Protein 3QDH (pdb70)

Radius of gyration: 23.5 Å; Cα contacts (8 Å, |Δi|>4): 725; chains: 1; bounding box: 57×36×69 Å

Solvent-accessible surface area: 13480 Å² total; per-residue (Å²): 111,61,8,77,10,38,6,53,44,2,104,112,38,24,14,0,2,24,15,61,0,40,0,47,0,21,1,56,2,32,114,34,104,90,76,17,28,9,55,26,1,8,0,31,2,83,2,31,103,17,2,55,86,9,46,8,49,118,18,46,2,89,81,54,125,27,45,116,86,0,50,149,54,67,54,154,68,50,36,0,24,0,33,5,36,58,94,0,10,152,80,0,51,83,13,61,48,93,104,0,29,1,15,0,15,0,86,0,55,46,3,148,104,0,21,0,48,5,121,1,49,0,5,36,55,51,55,147,20,112,145,84,54,115,39,102,154,15,52,80,138,38,170,140,19,54,60,2,76,88,1,17,0,71,0,3,89,2,82,0,92,1,53,58,38,115,20,0,52,2,31,1,29,20,1,142,83,9,43,21,80,116,22,58,94,79,95,83,56,123,39,13,42,15,92,62,114,58,55,16,70,2,72,65,128,0,25,12,91,0,107,0,0,3,0,0,2,28,33,109,47,102,148,35,35,35,96,85,131,12,90,25,2,2,0,0,1,22,10,59,90,15,5,98,46,43,56,78,48,95,61,107,52,12,23,34,41,3,114,2,98,68,138,25,79,28,151,28,90,138,163

InterPro domains:
  IPR013783 Immunoglobulin-like fold [G3DSA:2.60.40.10] (36-199)
  IPR013783 Immunoglobulin-like fold [G3DSA:2.60.40.10] (358-488)
  IPR026466 Fimbrial isopeptide formation D2 domain [TIGR04226] (202-324)
  IPR032364 Gram-positive pilin subunit D1, N-terminal [PF16555] (46-200)
  IPR041033 SpaA-like, prealbumin fold domain subgroup 1 [PF17802] (358-486)
  IPR046473 Sgo0707-like, N2 domain [PF20623] (240-328)
  IPR048052 Fimbrial subunit type 1-like [NF033902] (1-523)

Structure (mmCIF, N/CA/C/O backbone):
data_3QDH
#
_entry.id   3QDH
#
_cell.length_a   47.528
_cell.length_b   39.799
_cell.length_c   77.139
_cell.angle_alpha   90.00
_cell.angle_beta   98.34
_cell.angle_gamma   90.00
#
_symmetry.space_group_name_H-M   'P 1 21 1'
#
loop_
_entity.id
_entity.type
_entity.pdbx_description
1 polymer 'Fimbrial structural subunit'
2 non-polymer 'ZINC ION'
3 water water
#
loop_
_atom_site.group_PDB
_atom_site.id
_atom_site.type_symbol
_atom_site.label_atom_id
_atom_site.label_alt_id
_atom_site.label_comp_id
_atom_site.label_asym_id
_atom_site.label_entity_id
_atom_site.label_seq_id
_atom_site.pdbx_PDB_ins_code
_atom_site.Cartn_x
_atom_site.Cartn_y
_atom_site.Cartn_z
_atom_site.occupancy
_atom_site.B_iso_or_equiv
_atom_site.auth_seq_id
_atom_site.auth_comp_id
_atom_site.auth_asym_id
_atom_site.auth_atom_id
_atom_site.pdbx_PDB_model_num
ATOM 1 N N . ILE A 1 4 ? 29.401 23.049 -7.364 1.00 29.98 202 ILE A N 1
ATOM 2 C CA . ILE A 1 4 ? 29.716 22.682 -5.954 1.00 29.70 202 ILE A CA 1
ATOM 3 C C . ILE A 1 4 ? 28.512 22.928 -5.048 1.00 29.17 202 ILE A C 1
ATOM 4 O O . ILE A 1 4 ? 27.931 24.021 -5.049 1.00 29.65 202 ILE A O 1
ATOM 9 N N . SER A 1 5 ? 28.147 21.908 -4.275 1.00 27.97 203 SER A N 1
ATOM 10 C CA . SER A 1 5 ? 27.007 21.996 -3.373 1.00 27.01 203 SER A CA 1
ATOM 11 C C . SER A 1 5 ? 27.284 21.266 -2.049 1.00 25.93 203 SER A C 1
ATOM 12 O O . SER A 1 5 ? 28.176 20.416 -1.968 1.00 25.64 203 SER A O 1
ATOM 15 N N . VAL A 1 6 ? 26.537 21.640 -1.014 1.00 24.61 204 VAL A N 1
ATOM 16 C CA . VAL A 1 6 ? 26.670 21.042 0.317 1.00 23.44 204 VAL A CA 1
ATOM 17 C C . VAL A 1 6 ? 25.315 20.568 0.778 1.00 22.34 204 VAL A C 1
ATOM 18 O O . VAL A 1 6 ? 24.321 21.285 0.635 1.00 22.14 204 VAL A O 1
ATOM 22 N N . GLU A 1 7 ? 25.274 19.369 1.343 1.00 20.97 205 GLU A N 1
ATOM 23 C CA . GLU A 1 7 ? 24.026 18.815 1.839 1.00 20.23 205 GLU A CA 1
ATOM 24 C C . GLU A 1 7 ? 24.140 18.593 3.338 1.00 19.18 205 GLU A C 1
ATOM 25 O O . GLU A 1 7 ? 25.180 18.139 3.828 1.00 18.57 205 GLU A O 1
ATOM 31 N N . LYS A 1 8 ? 23.070 18.896 4.065 1.00 17.52 206 LYS A N 1
ATOM 32 C CA . LYS A 1 8 ? 23.071 18.696 5.507 1.00 16.80 206 LYS A CA 1
ATOM 33 C C . LYS A 1 8 ? 21.857 17.881 5.939 1.00 16.95 206 LYS A C 1
ATOM 34 O O . LYS A 1 8 ? 20.753 18.042 5.387 1.00 16.67 206 LYS A O 1
ATOM 40 N N . SER A 1 9 ? 22.077 16.993 6.907 1.00 16.47 207 SER A N 1
ATOM 41 C CA . SER A 1 9 ? 21.009 16.199 7.504 1.00 17.27 207 SER A CA 1
ATOM 42 C C . SER A 1 9 ? 21.115 16.234 9.026 1.00 17.14 207 SER A C 1
ATOM 43 O O . SER A 1 9 ? 21.870 17.042 9.593 1.00 16.48 207 SER A O 1
ATOM 46 N N . ILE A 1 10 ? 20.336 15.376 9.684 1.00 17.96 208 ILE A N 1
ATOM 47 C CA . ILE A 1 10 ? 20.397 15.190 11.141 1.00 18.94 208 ILE A CA 1
ATOM 48 C C . ILE A 1 10 ? 20.266 13.701 11.471 1.00 19.96 208 ILE A C 1
ATOM 49 O O . ILE A 1 10 ? 19.406 13.014 10.927 1.00 19.14 208 ILE A O 1
ATOM 54 N N . GLN A 1 11 ? 21.128 13.211 12.355 1.00 21.41 209 GLN A N 1
ATOM 55 C CA . GLN A 1 11 ? 21.006 11.860 12.882 1.00 23.64 209 GLN A CA 1
ATOM 56 C C . GLN A 1 11 ? 19.709 11.703 13.680 1.00 24.26 209 GLN A C 1
ATOM 57 O O . GLN A 1 11 ? 19.358 12.585 14.463 1.00 24.16 209 GLN A O 1
ATOM 63 N N . GLU A 1 12 ? 19.009 10.587 13.470 1.00 25.90 210 GLU A N 1
ATOM 64 C CA . GLU A 1 12 ? 17.920 10.152 14.360 1.00 27.38 210 GLU A CA 1
ATOM 65 C C . GLU A 1 12 ? 18.266 10.510 15.801 1.00 27.46 210 GLU A C 1
ATOM 66 O O . GLU A 1 12 ? 19.208 9.947 16.361 1.00 27.50 210 GLU A O 1
ATOM 72 N N . GLN A 1 13 ? 17.508 11.413 16.416 1.00 27.76 211 GLN A N 1
ATOM 73 C CA . GLN A 1 13 ? 17.814 11.837 17.789 1.00 28.60 211 GLN A CA 1
ATOM 74 C C . GLN A 1 13 ? 17.821 10.689 18.814 1.00 29.01 211 GLN A C 1
ATOM 75 O O . GLN A 1 13 ? 18.572 10.736 19.794 1.00 29.10 211 GLN A O 1
ATOM 81 N N . LYS A 1 14 ? 16.994 9.671 18.568 1.00 29.93 212 LYS A N 1
ATOM 82 C CA . LYS A 1 14 ? 16.942 8.452 19.389 1.00 30.86 212 LYS A CA 1
ATOM 83 C C . LYS A 1 14 ? 18.335 7.873 19.649 1.00 31.06 212 LYS A C 1
ATOM 84 O O . LYS A 1 14 ? 18.660 7.485 20.773 1.00 30.79 212 LYS A O 1
ATOM 90 N N . LEU A 1 15 ? 19.156 7.841 18.601 1.00 31.18 213 LEU A N 1
ATOM 91 C CA . LEU A 1 15 ? 20.512 7.298 18.677 1.00 31.08 213 LEU A CA 1
ATOM 92 C C . LEU A 1 15 ? 21.432 8.088 19.600 1.00 30.99 213 LEU A C 1
ATOM 93 O O . LEU A 1 15 ? 22.483 7.591 20.015 1.00 31.26 213 LEU A O 1
ATOM 98 N N . ASN A 1 16 ? 21.038 9.317 19.923 1.00 30.70 214 ASN A N 1
ATOM 99 C CA . ASN A 1 16 ? 21.864 10.192 20.743 1.00 30.36 214 ASN A CA 1
ATOM 100 C C . ASN A 1 16 ? 21.225 10.582 22.081 1.00 30.38 214 ASN A C 1
ATOM 101 O O . ASN A 1 16 ? 21.911 11.067 22.983 1.00 30.44 214 ASN A O 1
ATOM 106 N N . GLY A 1 17 ? 19.919 10.355 22.210 1.00 30.34 215 GLY A N 1
ATOM 107 C CA . GLY A 1 17 ? 19.213 10.638 23.466 1.00 30.09 215 GLY A CA 1
ATOM 108 C C . GLY A 1 17 ? 18.207 11.767 23.341 1.00 29.74 215 GLY A C 1
ATOM 109 O O . GLY A 1 17 ? 18.480 12.792 22.709 1.00 29.43 215 GLY A O 1
ATOM 110 N N . TYR A 1 18 ? 17.039 11.570 23.950 1.00 29.49 216 TYR A N 1
ATOM 111 C CA . TYR A 1 18 ? 15.920 12.504 23.843 1.00 29.19 216 TYR A CA 1
ATOM 112 C C . TYR A 1 18 ? 16.032 13.729 24.744 1.00 28.62 216 TYR A C 1
ATOM 113 O O . TYR A 1 18 ? 15.331 14.719 24.533 1.00 28.33 216 TYR A O 1
ATOM 122 N N . GLY A 1 19 ? 16.883 13.655 25.762 1.00 28.37 217 GLY A N 1
ATOM 123 C CA . GLY A 1 19 ? 16.939 14.705 26.777 1.00 27.68 217 GLY A CA 1
ATOM 124 C C . GLY A 1 19 ? 18.061 15.705 26.621 1.00 27.59 217 GLY A C 1
ATOM 125 O O . GLY A 1 19 ? 19.063 15.440 25.953 1.00 27.23 217 GLY A O 1
ATOM 126 N N . VAL A 1 20 ? 17.875 16.863 27.249 1.00 27.43 218 VAL A N 1
ATOM 127 C CA . VAL A 1 20 ? 18.904 17.887 27.372 1.00 27.56 218 VAL A CA 1
ATOM 128 C C . VAL A 1 20 ? 20.213 17.278 27.905 1.00 27.86 218 VAL A C 1
ATOM 129 O O . VAL A 1 20 ? 20.197 16.432 28.809 1.00 27.93 218 VAL A O 1
ATOM 133 N N . GLY A 1 21 ? 21.335 17.699 27.328 1.00 27.53 219 GLY A N 1
ATOM 134 C CA . GLY A 1 21 ? 22.639 17.117 27.654 1.00 27.66 219 GLY A CA 1
ATOM 135 C C . GLY A 1 21 ? 23.065 16.047 26.668 1.00 27.55 219 GLY A C 1
ATOM 136 O O . GLY A 1 21 ? 24.188 15.540 26.744 1.00 28.09 219 GLY A O 1
ATOM 137 N N . SER A 1 22 ? 22.159 15.685 25.759 1.00 27.22 220 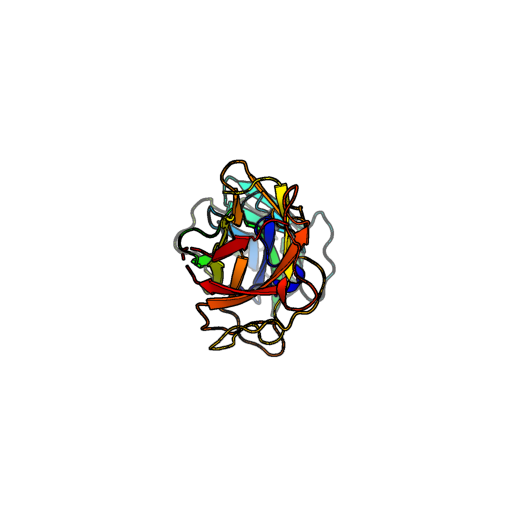SER A N 1
ATOM 138 C CA . SER A 1 22 ? 22.469 14.778 24.656 1.00 26.84 220 SER A CA 1
ATOM 139 C C . SER A 1 22 ? 23.135 15.550 23.514 1.00 26.02 220 SER A C 1
ATOM 140 O O . SER A 1 22 ? 22.991 16.773 23.400 1.00 25.95 220 SER A O 1
ATOM 143 N N . LEU A 1 23 ? 23.858 14.830 22.665 1.00 25.15 221 LEU A N 1
ATOM 144 C CA . LEU A 1 23 ? 24.383 15.430 21.439 1.00 23.97 221 LEU A CA 1
ATOM 145 C C . LEU A 1 23 ? 23.308 15.507 20.356 1.00 22.93 221 LEU A C 1
ATOM 146 O O . LEU A 1 23 ? 22.428 14.649 20.276 1.00 22.89 221 LEU A O 1
ATOM 151 N N . ILE A 1 24 ? 23.365 16.552 19.535 1.00 21.93 222 ILE A N 1
ATOM 152 C CA . ILE A 1 24 ? 22.716 16.500 18.225 1.00 20.50 222 ILE A CA 1
ATOM 153 C C . ILE A 1 24 ? 23.854 16.347 17.221 1.00 19.53 222 ILE A C 1
ATOM 154 O O . ILE A 1 24 ? 24.846 17.074 17.291 1.00 18.75 222 ILE A O 1
ATOM 159 N N . LYS A 1 25 ? 23.706 15.378 16.322 1.00 18.59 223 LYS A N 1
ATOM 160 C CA . LYS A 1 25 ? 24.699 15.096 15.292 1.00 17.95 223 LYS A CA 1
ATOM 161 C C . LYS A 1 25 ? 24.156 15.398 13.901 1.00 17.37 223 LYS A C 1
ATOM 162 O O . LYS A 1 25 ? 23.073 14.931 13.521 1.00 16.77 223 LYS A O 1
ATOM 168 N N . PHE A 1 26 ? 24.930 16.186 13.155 1.00 16.81 224 PHE A N 1
ATOM 169 C CA . PHE A 1 26 ? 24.544 16.640 11.825 1.00 16.81 224 PHE A CA 1
ATOM 170 C C . PHE A 1 26 ? 25.506 16.107 10.772 1.00 16.00 224 PHE A C 1
ATOM 171 O O . PHE A 1 26 ? 26.607 16.646 10.635 1.00 16.29 224 PHE A O 1
ATOM 179 N N . PRO A 1 27 ? 25.093 15.081 10.007 1.00 16.39 225 PRO A N 1
ATOM 180 C CA . PRO A 1 27 ? 25.871 14.661 8.834 1.00 16.11 225 PRO A CA 1
ATOM 181 C C . PRO A 1 27 ? 25.889 15.748 7.752 1.00 16.07 225 PRO A C 1
ATOM 182 O O . PRO A 1 27 ? 24.836 16.288 7.382 1.00 16.21 225 PRO A O 1
ATOM 186 N N . VAL A 1 28 ? 27.092 16.102 7.298 1.00 15.67 226 VAL A N 1
ATOM 187 C CA . VAL A 1 28 ? 27.287 17.134 6.284 1.00 15.38 226 VAL A CA 1
ATOM 188 C C . VAL A 1 28 ? 28.116 16.513 5.167 1.00 15.88 226 VAL A C 1
ATOM 189 O O . VAL A 1 28 ? 29.109 15.829 5.443 1.00 15.50 226 VAL A O 1
ATOM 193 N N . SER A 1 29 ? 27.708 16.713 3.917 1.00 16.28 227 SER A N 1
ATOM 194 C CA . SER A 1 29 ? 28.472 16.166 2.792 1.00 17.13 227 SER A CA 1
ATOM 195 C C . SER A 1 29 ? 28.479 17.052 1.540 1.00 16.78 227 SER A C 1
ATOM 196 O O . SER A 1 29 ? 27.539 17.802 1.277 1.00 16.49 227 SER A O 1
ATOM 199 N N . SER A 1 30 ? 29.567 16.947 0.781 1.00 16.47 228 SER A N 1
ATOM 200 C CA . SER A 1 30 ? 29.717 17.654 -0.479 1.00 16.39 228 SE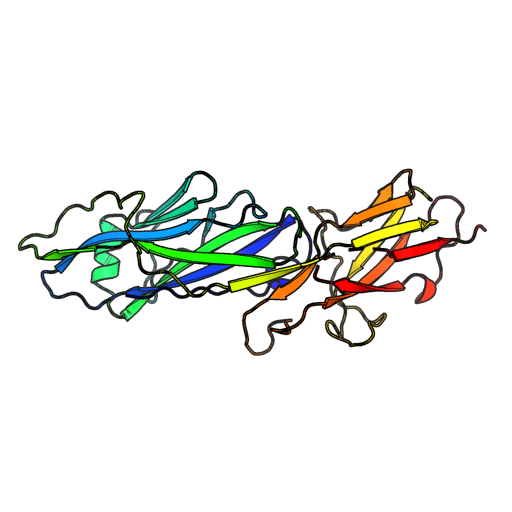R A CA 1
ATOM 201 C C . SER A 1 30 ? 30.328 16.703 -1.512 1.00 16.01 228 SER A C 1
ATOM 202 O O . SER A 1 30 ? 31.351 16.054 -1.249 1.00 14.95 228 SER A O 1
ATOM 205 N N . THR A 1 31 ? 29.697 16.607 -2.677 1.00 15.36 229 THR A N 1
ATOM 206 C CA . THR A 1 31 ? 30.216 15.745 -3.739 1.00 15.33 229 THR A CA 1
ATOM 207 C C . THR A 1 31 ? 31.440 16.414 -4.364 1.00 15.18 229 THR A C 1
ATOM 208 O O . THR A 1 31 ? 31.373 17.565 -4.783 1.00 13.80 229 THR A O 1
ATOM 212 N N . ALA A 1 32 ? 32.563 15.690 -4.402 1.00 14.97 230 ALA A N 1
ATOM 213 C CA . ALA A 1 32 ? 33.793 16.228 -4.974 1.00 15.27 230 ALA A CA 1
ATOM 214 C C . ALA A 1 32 ? 33.650 16.441 -6.485 1.00 16.27 230 ALA A C 1
ATOM 215 O O . ALA A 1 32 ? 33.220 15.532 -7.211 1.00 16.47 230 ALA A O 1
ATOM 217 N N . PRO A 1 33 ? 33.994 17.649 -6.970 1.00 16.96 231 PRO A N 1
ATOM 218 C CA . PRO A 1 33 ? 33.925 17.934 -8.404 1.00 17.25 231 PRO A CA 1
ATOM 219 C C . PRO A 1 33 ? 34.929 17.107 -9.207 1.00 17.65 231 PRO A C 1
ATOM 220 O O . PRO A 1 33 ? 35.865 16.533 -8.643 1.00 16.56 231 PRO A O 1
ATOM 224 N N . THR A 1 34 ? 34.714 17.057 -10.517 1.00 18.47 232 THR A N 1
ATOM 225 C CA . THR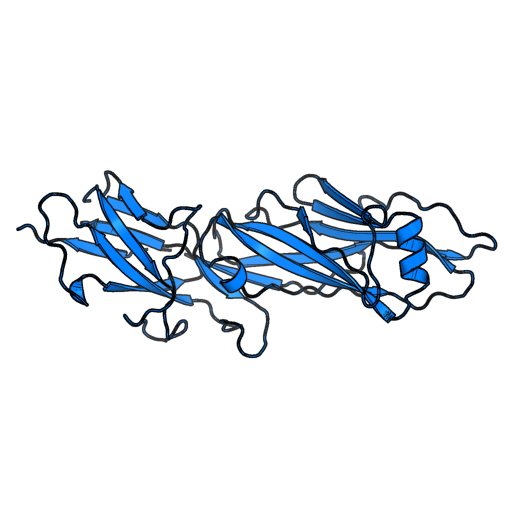 A 1 34 ? 35.648 16.441 -11.443 1.00 19.80 232 THR A CA 1
ATOM 226 C C . THR A 1 34 ? 36.594 17.529 -11.937 1.00 20.10 232 THR A C 1
ATOM 227 O O . THR A 1 34 ? 36.186 18.431 -12.663 1.00 20.48 232 THR A O 1
ATOM 231 N N . LEU A 1 35 ? 37.851 17.470 -11.506 1.00 20.39 233 LEU A N 1
ATOM 232 C CA . LEU A 1 35 ? 38.808 18.501 -11.878 1.00 20.92 233 LEU A CA 1
ATOM 233 C C . LEU A 1 35 ? 39.554 18.093 -13.142 1.00 21.78 233 LEU A C 1
ATOM 234 O O . LEU A 1 35 ? 39.807 16.908 -13.362 1.00 21.46 233 LEU A O 1
ATOM 239 N N . ASP A 1 36 ? 39.889 19.079 -13.972 1.00 22.68 234 ASP A N 1
ATOM 240 C CA . ASP A 1 36 ? 40.829 18.861 -15.073 1.00 23.55 234 ASP A CA 1
ATOM 241 C C . ASP A 1 36 ? 42.134 18.319 -14.519 1.00 22.81 234 ASP A C 1
ATOM 242 O O . ASP A 1 36 ? 42.484 18.592 -13.360 1.00 22.47 234 ASP A O 1
ATOM 247 N N . ALA A 1 37 ? 42.851 17.572 -15.354 1.00 22.17 235 ALA A N 1
ATOM 248 C CA . ALA A 1 37 ? 44.159 17.014 -15.007 1.00 21.85 235 ALA A CA 1
ATOM 249 C C . ALA A 1 37 ? 45.088 18.012 -14.295 1.00 21.36 235 ALA A C 1
ATOM 250 O O . ALA A 1 37 ? 45.723 17.657 -13.307 1.00 21.00 235 ALA A O 1
ATOM 252 N N . LYS A 1 38 ? 45.139 19.256 -14.782 1.00 21.00 236 LYS A N 1
ATOM 253 C CA . LYS A 1 38 ? 46.071 20.262 -14.247 1.00 20.76 236 LYS A CA 1
ATOM 254 C C . LYS A 1 38 ? 45.393 21.308 -13.348 1.00 19.88 236 LYS A C 1
ATOM 255 O O . LYS A 1 38 ? 45.907 22.416 -13.172 1.00 19.90 236 LYS A O 1
ATOM 261 N N . SER A 1 39 ? 44.239 20.953 -12.787 1.00 18.30 237 SER A N 1
ATOM 262 C CA . SER A 1 39 ? 43.547 21.807 -11.821 1.00 17.20 237 SER A CA 1
ATOM 263 C C . SER A 1 39 ? 43.704 21.193 -10.430 1.00 16.08 237 SER A C 1
ATOM 264 O O . SER A 1 39 ? 43.452 19.996 -10.242 1.00 15.10 237 SER A O 1
ATOM 267 N N . PHE A 1 40 ? 44.133 22.001 -9.460 1.00 14.22 238 PHE A N 1
ATOM 268 C CA . PHE A 1 40 ? 44.391 21.511 -8.107 1.00 13.63 238 PHE A CA 1
ATOM 269 C C . PHE A 1 40 ? 43.681 22.340 -7.059 1.00 13.23 238 PHE A C 1
ATOM 270 O O . PHE A 1 40 ? 43.466 23.529 -7.267 1.00 13.01 238 PHE A O 1
ATOM 278 N N . TYR A 1 41 ? 43.323 21.711 -5.937 1.00 12.40 239 TYR A N 1
ATOM 279 C CA . TYR A 1 41 ? 42.812 22.444 -4.767 1.00 12.21 239 TYR A CA 1
ATOM 280 C C . TYR A 1 41 ? 43.882 23.307 -4.100 1.00 12.08 239 TYR A C 1
ATOM 281 O O . TYR A 1 41 ? 44.985 22.837 -3.812 1.00 11.63 239 TYR A O 1
ATOM 290 N N . LYS A 1 42 ? 43.530 24.566 -3.850 1.00 12.12 240 LYS A N 1
ATOM 291 C CA . LYS A 1 42 ? 44.308 25.429 -2.963 1.00 12.32 240 LYS A CA 1
ATOM 292 C C . LYS A 1 42 ? 43.926 25.070 -1.540 1.00 11.81 240 LYS A C 1
ATOM 293 O O . LYS A 1 42 ? 44.757 25.107 -0.619 1.00 10.84 240 LYS A O 1
ATOM 299 N N . TYR A 1 43 ? 42.649 24.728 -1.359 1.00 10.94 241 TYR A N 1
ATOM 300 C CA . TYR A 1 43 ? 42.145 24.303 -0.066 1.00 11.12 241 TYR A CA 1
ATOM 301 C C . TYR A 1 43 ? 40.762 23.683 -0.234 1.00 10.30 241 TYR A C 1
ATOM 302 O O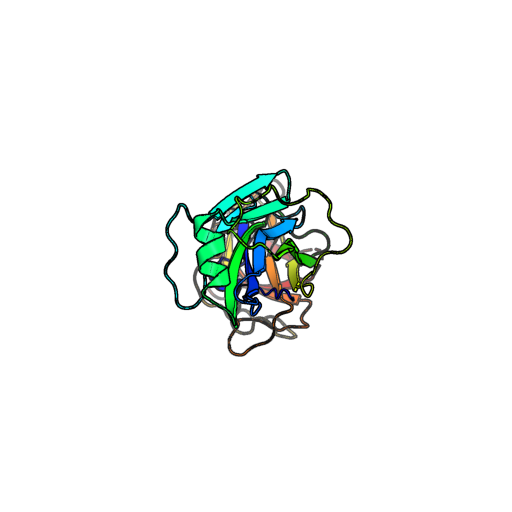 . TYR A 1 43 ? 40.140 23.828 -1.277 1.00 11.23 241 TYR A O 1
ATOM 311 N N . PHE A 1 44 ? 40.310 22.983 0.796 1.00 9.99 242 PHE A N 1
ATOM 312 C CA . PHE A 1 44 ? 38.977 22.379 0.838 1.00 10.45 242 PHE A CA 1
ATOM 313 C C . PHE A 1 44 ? 38.585 22.229 2.307 1.00 10.61 242 PHE A C 1
ATOM 314 O O . PHE A 1 44 ? 39.219 21.489 3.055 1.00 11.10 242 PHE A O 1
ATOM 322 N N . GLN A 1 45 ? 37.536 22.937 2.727 1.00 10.80 243 GLN A N 1
ATOM 323 C CA . GLN A 1 45 ? 37.144 22.971 4.132 1.00 10.70 243 GLN A CA 1
ATOM 324 C C . GLN A 1 45 ? 35.635 22.841 4.275 1.00 11.40 243 GLN A C 1
ATOM 325 O O . GLN A 1 45 ? 34.892 23.512 3.562 1.00 10.98 243 GLN A O 1
ATOM 331 N N . LEU A 1 46 ? 35.191 21.991 5.204 1.00 11.74 244 LEU A N 1
ATOM 332 C CA . LEU A 1 46 ? 33.796 21.984 5.625 1.00 12.43 244 LEU A CA 1
ATOM 333 C C . LEU A 1 46 ? 33.688 22.853 6.887 1.00 12.71 244 LEU A C 1
ATOM 334 O O . LEU A 1 46 ? 34.470 22.700 7.832 1.00 12.45 244 LEU A O 1
ATOM 339 N N . ARG A 1 47 ? 32.726 23.772 6.883 1.00 13.14 245 ARG A N 1
ATOM 340 C CA . ARG A 1 47 ? 32.593 24.764 7.945 1.00 13.91 245 ARG A CA 1
ATOM 341 C C . ARG A 1 47 ? 31.159 24.762 8.449 1.00 14.56 245 ARG A C 1
ATOM 342 O O . ARG A 1 47 ? 30.229 24.592 7.669 1.00 14.18 245 ARG A O 1
ATOM 350 N N . ASP A 1 48 ? 30.998 24.964 9.752 1.00 15.29 246 ASP A N 1
ATOM 351 C CA . ASP A 1 48 ? 29.688 24.945 10.382 1.00 16.26 246 ASP A CA 1
ATOM 352 C C . ASP A 1 48 ? 29.754 25.778 11.655 1.00 16.93 246 ASP A C 1
ATOM 353 O O . ASP A 1 48 ? 30.501 25.456 12.583 1.00 17.55 246 ASP A O 1
ATOM 358 N N . THR A 1 49 ? 28.980 26.856 11.695 1.00 17.01 247 THR A N 1
ATOM 359 C CA . THR A 1 49 ? 28.814 27.617 12.934 1.00 17.62 247 THR A CA 1
ATOM 360 C C . THR A 1 49 ? 27.561 27.077 13.601 1.00 17.73 247 THR A C 1
ATOM 361 O O . THR A 1 49 ? 26.454 27.260 13.100 1.00 17.41 247 THR A O 1
ATOM 365 N N . LEU A 1 50 ? 27.737 26.404 14.729 1.00 18.36 248 LEU A N 1
ATOM 366 C CA . LEU A 1 50 ? 26.602 25.773 15.384 1.00 19.16 248 LEU A CA 1
ATOM 367 C C . LEU A 1 50 ? 25.818 26.763 16.239 1.00 19.74 248 LEU A C 1
ATOM 368 O O . LEU A 1 50 ? 26.368 27.737 16.759 1.00 19.07 248 LEU A O 1
ATOM 373 N N . ASP A 1 51 ? 24.518 26.500 16.323 1.00 20.46 249 ASP A N 1
ATOM 374 C CA . ASP A 1 51 ? 23.574 27.237 17.154 1.00 21.29 249 ASP A CA 1
ATOM 375 C C . ASP A 1 51 ? 24.061 27.346 18.595 1.00 21.66 249 ASP A C 1
ATOM 376 O O . ASP A 1 51 ? 24.536 26.364 19.171 1.00 21.40 249 ASP A O 1
ATOM 381 N N . ASP A 1 52 ? 23.901 28.541 19.171 1.00 22.67 250 ASP A N 1
ATOM 382 C CA . ASP A 1 52 ? 24.354 28.861 20.540 1.00 23.86 250 ASP A CA 1
ATOM 383 C C . ASP A 1 52 ? 23.861 27.929 21.636 1.00 23.70 250 ASP A C 1
ATOM 384 O O . ASP A 1 52 ? 24.470 27.860 22.700 1.00 24.05 250 ASP A O 1
ATOM 389 N N . ARG A 1 53 ? 22.757 27.228 21.393 1.00 23.77 251 ARG A N 1
ATOM 390 C CA . ARG A 1 53 ? 22.234 26.267 22.369 1.00 23.70 251 ARG A CA 1
ATOM 391 C C . ARG A 1 53 ? 23.069 24.993 22.430 1.00 23.87 251 ARG A C 1
ATOM 392 O O . ARG A 1 53 ? 22.889 24.165 23.336 1.00 24.13 251 ARG A O 1
ATOM 400 N N . LEU A 1 54 ? 23.972 24.836 21.459 1.00 23.22 252 LEU A N 1
ATOM 401 C CA . LEU A 1 54 ? 24.857 23.679 21.416 1.00 22.90 252 LEU A CA 1
ATOM 402 C C . LEU A 1 54 ? 26.249 24.031 21.944 1.00 23.06 252 LEU A C 1
ATOM 403 O O . LEU A 1 54 ? 26.849 25.027 21.542 1.00 23.51 252 LEU A O 1
ATOM 408 N N . THR A 1 55 ? 26.743 23.215 22.866 1.00 23.24 253 THR A N 1
ATOM 409 C CA . THR A 1 55 ? 28.021 23.485 23.503 1.00 23.63 253 THR A CA 1
ATOM 410 C C . THR A 1 55 ? 29.033 22.376 23.196 1.00 23.44 253 THR A C 1
ATOM 411 O O . THR A 1 55 ? 28.659 21.287 22.728 1.00 23.52 253 THR A O 1
ATOM 415 N N . ALA A 1 56 ? 30.306 22.668 23.473 1.00 23.34 254 ALA A N 1
ATOM 416 C CA . ALA A 1 56 ? 31.417 21.758 23.198 1.00 23.07 254 ALA A CA 1
ATOM 417 C C . ALA A 1 56 ? 31.369 21.268 21.744 1.00 22.79 254 ALA A C 1
ATOM 418 O O . ALA A 1 56 ? 31.531 20.078 21.469 1.00 23.11 254 ALA A O 1
ATOM 420 N N . VAL A 1 57 ? 31.148 22.203 20.824 1.00 22.25 255 VAL A N 1
ATOM 421 C CA . VAL A 1 57 ? 30.915 21.866 19.421 1.00 21.58 255 VAL A CA 1
ATOM 422 C C . VAL A 1 57 ? 32.190 21.377 18.735 1.00 21.01 255 VAL A C 1
ATOM 423 O O . VAL A 1 57 ? 33.280 21.873 19.015 1.00 21.41 255 VAL A O 1
ATOM 427 N N . THR A 1 58 ? 32.032 20.399 17.851 1.00 20.59 256 THR A N 1
ATOM 428 C CA . THR A 1 58 ? 33.156 19.762 17.174 1.00 19.93 256 THR A CA 1
ATOM 429 C C . THR A 1 58 ? 32.640 19.008 15.952 1.00 19.71 256 THR A C 1
ATOM 430 O O . THR A 1 58 ? 31.456 19.129 15.579 1.00 19.44 256 THR A O 1
ATOM 434 N N . ALA A 1 59 ? 33.533 18.257 15.316 1.00 18.68 257 ALA A N 1
ATOM 435 C CA . ALA A 1 59 ? 33.177 17.386 14.219 1.00 18.33 257 ALA A CA 1
ATOM 436 C C . ALA A 1 59 ? 33.886 16.045 14.377 1.00 18.52 257 ALA A C 1
ATOM 437 O O . ALA A 1 59 ? 35.024 15.997 14.849 1.00 18.11 257 ALA A O 1
ATOM 439 N N . THR A 1 60 ? 33.193 14.972 14.001 1.00 19.01 258 THR A N 1
ATOM 440 C CA . THR A 1 60 ? 33.743 13.610 14.016 1.00 19.78 258 THR A CA 1
ATOM 441 C C . THR A 1 60 ? 33.430 12.897 12.700 1.00 19.10 258 THR A C 1
ATOM 442 O O . THR A 1 60 ? 32.747 13.453 11.835 1.00 18.74 258 THR A O 1
ATOM 446 N N . GLU A 1 61 ? 33.914 11.661 12.564 1.00 18.53 259 GLU A N 1
ATOM 447 C CA . GLU A 1 61 ? 33.614 10.801 11.405 1.00 18.92 259 GLU A CA 1
ATOM 448 C C . GLU A 1 61 ? 33.913 11.462 10.052 1.00 17.95 259 GLU A C 1
ATOM 449 O O . GLU A 1 61 ? 33.111 11.382 9.117 1.00 18.58 259 GLU A O 1
ATOM 455 N N . VAL A 1 62 ? 35.063 12.115 9.949 1.00 16.72 260 VAL A N 1
ATOM 456 C CA . VAL A 1 62 ? 35.466 12.742 8.693 1.00 15.91 260 VAL A CA 1
ATOM 457 C C . VAL A 1 62 ? 35.723 11.619 7.706 1.00 15.77 260 VAL A C 1
ATOM 458 O O . VAL A 1 62 ? 36.404 10.648 8.045 1.00 14.59 260 VAL A O 1
ATOM 462 N N . SER A 1 63 ? 35.152 11.736 6.507 1.00 15.31 261 SER A N 1
ATOM 463 C CA . SER A 1 63 ? 35.196 10.645 5.541 1.00 15.99 261 SER A CA 1
ATOM 464 C C . SER A 1 63 ? 35.318 11.104 4.098 1.00 15.02 261 SER A C 1
ATOM 465 O O . SER A 1 63 ? 34.862 12.182 3.730 1.00 14.95 261 SER A O 1
ATOM 468 N N . LEU A 1 64 ? 35.945 10.260 3.287 1.00 14.88 262 LEU A N 1
ATOM 469 C CA . LEU A 1 64 ? 35.902 10.402 1.848 1.00 14.70 262 LEU A CA 1
ATOM 470 C C . LEU A 1 64 ? 35.374 9.080 1.317 1.00 15.41 262 LEU A C 1
ATOM 471 O O . LEU A 1 64 ? 36.015 8.036 1.479 1.00 14.84 262 LEU A O 1
ATOM 476 N N . GLU A 1 65 ? 34.200 9.133 0.696 1.00 15.88 263 GLU A N 1
ATOM 477 C CA . GLU A 1 65 ? 33.492 7.932 0.249 1.00 17.06 263 GLU A CA 1
ATOM 478 C C . GLU A 1 65 ? 34.357 7.049 -0.649 1.00 17.46 263 GLU A C 1
ATOM 479 O O . GLU A 1 65 ? 34.944 7.529 -1.624 1.00 17.31 263 GLU A O 1
ATOM 485 N N . GLY A 1 66 ? 34.425 5.761 -0.307 1.00 18.21 264 GLY A N 1
ATOM 486 C CA . GLY A 1 66 ? 35.161 4.777 -1.099 1.00 19.24 264 GLY A CA 1
ATOM 487 C C . GLY A 1 66 ? 36.628 4.665 -0.714 1.00 20.00 264 GLY A C 1
ATOM 488 O O . GLY A 1 66 ? 37.380 3.914 -1.342 1.00 20.32 264 GLY A O 1
ATOM 489 N N . THR A 1 67 ? 37.012 5.407 0.326 1.00 19.31 265 THR A N 1
ATOM 490 C CA . THR A 1 67 ? 38.394 5.560 0.774 1.00 19.94 265 THR A CA 1
ATOM 491 C C . THR A 1 67 ? 38.427 5.407 2.288 1.00 19.13 265 THR A C 1
ATOM 492 O O . THR A 1 67 ? 37.416 5.638 2.956 1.00 19.18 265 THR A O 1
ATOM 496 N N . THR A 1 68 ? 39.572 4.996 2.830 1.00 18.81 266 THR A N 1
ATOM 497 C CA . THR A 1 68 ? 39.813 5.118 4.256 1.00 18.46 266 THR A CA 1
ATOM 498 C C . THR A 1 68 ? 40.905 6.173 4.466 1.00 18.06 266 THR A C 1
ATOM 499 O O . THR A 1 68 ? 42.051 5.991 4.040 1.00 16.96 266 THR A O 1
ATOM 503 N N . LEU A 1 69 ? 40.512 7.293 5.082 1.00 16.90 267 LEU A N 1
ATOM 504 C CA . LEU A 1 69 ? 41.435 8.385 5.403 1.00 16.33 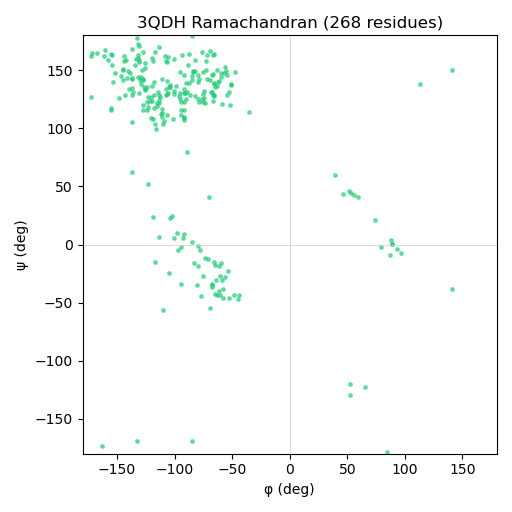267 LEU A CA 1
ATOM 505 C C . LEU A 1 69 ? 42.355 8.007 6.555 1.00 16.32 267 LEU A C 1
ATOM 506 O O . LEU A 1 69 ? 42.032 7.127 7.353 1.00 16.40 267 LEU A O 1
ATOM 511 N N . ASP A 1 70 ? 43.498 8.680 6.647 1.00 15.99 268 ASP A N 1
ATOM 512 C CA . ASP A 1 70 ? 44.364 8.555 7.800 1.00 16.14 268 ASP A CA 1
ATOM 513 C C . ASP A 1 70 ? 44.260 9.869 8.600 1.00 16.87 268 ASP A C 1
ATOM 514 O O . ASP A 1 70 ? 43.803 10.890 8.057 1.00 16.15 268 ASP A O 1
ATOM 519 N N . PRO A 1 71 ? 44.683 9.850 9.878 1.00 17.27 269 PRO A N 1
ATOM 520 C CA . PRO A 1 71 ? 44.522 11.004 10.772 1.00 17.55 269 PRO A CA 1
ATOM 521 C C . PRO A 1 71 ? 45.243 12.279 10.315 1.00 17.72 269 PRO A C 1
ATOM 522 O O . PRO A 1 71 ? 44.894 13.379 10.784 1.00 18.40 269 PRO A O 1
ATOM 526 N N . THR A 1 72 ? 46.216 12.150 9.410 1.00 16.99 270 THR A N 1
ATOM 527 C CA . THR A 1 72 ? 46.939 13.323 8.887 1.00 16.42 270 THR A CA 1
ATOM 528 C C . THR A 1 72 ? 46.326 13.919 7.608 1.00 15.58 270 THR A C 1
ATOM 529 O O . THR A 1 72 ? 46.934 14.799 6.981 1.00 15.53 270 THR A O 1
ATOM 533 N N . ASP A 1 73 ? 45.133 13.440 7.234 1.00 14.31 271 ASP A N 1
ATOM 534 C CA . ASP A 1 73 ? 44.430 13.910 6.028 1.00 14.13 271 ASP A CA 1
ATOM 535 C C . ASP A 1 73 ? 43.632 15.206 6.233 1.00 13.51 271 ASP A C 1
ATOM 536 O O . ASP A 1 73 ? 43.267 15.872 5.267 1.00 13.56 271 ASP A O 1
ATOM 541 N N . TYR A 1 74 ? 43.396 15.565 7.487 1.00 13.55 272 TYR A N 1
ATOM 542 C CA . TYR A 1 74 ? 42.572 16.729 7.804 1.00 13.69 272 TYR A CA 1
ATOM 543 C C . TYR A 1 74 ? 42.858 17.192 9.221 1.00 14.36 272 TYR A C 1
ATOM 544 O O . TYR A 1 74 ? 43.474 16.475 10.016 1.00 13.51 272 TYR A O 1
ATOM 553 N N . LYS A 1 75 ? 42.379 18.390 9.542 1.00 15.00 273 LYS A N 1
ATOM 554 C CA . LYS A 1 75 ? 42.433 18.904 10.900 1.00 16.11 273 LYS A CA 1
ATOM 555 C C . LYS A 1 75 ? 41.049 19.428 11.271 1.00 16.41 273 LYS A C 1
ATOM 556 O O . LYS A 1 75 ? 40.453 20.186 10.516 1.00 16.08 273 LYS A O 1
ATOM 562 N N . VAL A 1 76 ? 40.557 19.011 12.430 1.00 16.80 274 VAL A N 1
ATOM 563 C CA . VAL A 1 76 ? 39.305 19.533 12.986 1.00 17.52 274 VAL A CA 1
ATOM 564 C C . VAL A 1 76 ? 39.639 20.578 14.059 1.00 17.88 274 VAL A C 1
ATOM 565 O O . VAL A 1 76 ? 40.493 20.344 14.916 1.00 17.46 274 VAL A O 1
ATOM 569 N N . ASP A 1 77 ? 38.986 21.735 13.985 1.00 18.58 275 ASP A N 1
ATOM 570 C CA . ASP A 1 77 ? 39.238 22.836 14.908 1.00 19.64 275 ASP A CA 1
ATOM 571 C C . ASP A 1 77 ? 37.917 23.500 15.259 1.00 19.92 275 ASP A C 1
ATOM 572 O O . ASP A 1 77 ? 36.984 23.504 14.455 1.00 18.67 275 ASP A O 1
ATOM 577 N N . THR A 1 78 ? 37.834 24.045 16.472 1.00 20.47 276 THR A N 1
ATOM 578 C CA . THR A 1 78 ? 36.706 24.883 16.859 1.00 21.02 276 THR A CA 1
ATOM 579 C C . THR A 1 78 ? 37.216 26.269 17.254 1.00 21.81 276 THR A C 1
ATOM 580 O O . THR A 1 78 ? 38.127 26.383 18.075 1.00 21.74 276 THR A O 1
ATOM 584 N N . LYS A 1 79 ? 36.649 27.310 16.640 1.00 22.33 277 LYS A N 1
ATOM 585 C CA . LYS A 1 79 ? 36.854 28.695 17.073 1.00 23.32 277 LYS A CA 1
ATOM 586 C C . LYS A 1 79 ? 35.484 29.287 17.420 1.00 23.06 277 LYS A C 1
ATOM 587 O O . LYS A 1 79 ? 34.660 29.518 16.535 1.00 22.75 277 LYS A O 1
ATOM 593 N N . GLY A 1 80 ? 35.234 29.509 18.709 1.00 22.81 278 GLY A N 1
ATOM 594 C CA . GLY A 1 80 ? 33.908 29.954 19.157 1.00 22.30 278 GLY A CA 1
ATOM 595 C C . GLY A 1 80 ? 32.874 28.873 18.886 1.00 21.46 278 GLY A C 1
ATOM 596 O O . GLY A 1 80 ? 33.016 27.736 19.344 1.00 21.53 278 GLY A O 1
ATOM 597 N N . GLN A 1 81 ? 31.841 29.216 18.121 1.00 20.57 279 GLN A N 1
ATOM 598 C CA . GLN A 1 81 ? 30.836 28.230 17.714 1.00 19.94 279 GLN A CA 1
ATOM 599 C C . GLN A 1 81 ? 31.149 27.615 16.341 1.00 19.58 279 GLN A C 1
ATOM 600 O O . GLN A 1 81 ? 30.430 26.723 15.874 1.00 19.26 279 GLN A O 1
ATOM 606 N N . THR A 1 82 ? 32.229 28.074 15.712 1.00 18.81 280 THR A N 1
ATOM 607 C CA . THR A 1 82 ? 32.526 27.674 14.330 1.00 18.69 280 THR A CA 1
ATOM 608 C C . THR A 1 82 ? 33.493 26.479 14.275 1.00 18.27 280 THR A C 1
ATOM 609 O O . THR A 1 82 ? 34.642 26.569 14.715 1.00 17.93 280 THR A O 1
ATOM 613 N N . VAL A 1 83 ? 33.002 25.358 13.753 1.00 16.97 281 VAL A N 1
ATOM 614 C CA . VAL A 1 83 ? 33.817 24.155 13.579 1.00 16.40 281 VAL A CA 1
ATOM 615 C C . VAL A 1 83 ? 34.296 24.074 12.129 1.00 15.93 281 VAL A C 1
ATOM 616 O O . VAL A 1 83 ? 33.534 24.345 11.210 1.00 15.52 281 VAL A O 1
ATOM 620 N N . THR A 1 84 ? 35.569 23.728 11.933 1.00 15.46 282 THR A N 1
ATOM 621 C CA . THR A 1 84 ? 36.108 23.538 10.595 1.00 14.96 282 THR A CA 1
ATOM 622 C C . THR A 1 84 ? 36.791 22.174 10.471 1.00 14.49 282 THR A C 1
ATOM 623 O O . THR A 1 84 ? 37.411 21.685 11.430 1.00 14.35 282 THR A O 1
ATOM 627 N N . VAL A 1 85 ? 36.628 21.566 9.298 1.00 13.78 283 VAL A N 1
ATOM 628 C CA . VAL A 1 85 ? 37.338 20.347 8.919 1.00 13.20 283 VAL A CA 1
ATOM 629 C C . VAL A 1 85 ? 38.130 20.757 7.690 1.00 13.09 283 VAL A C 1
ATOM 630 O O . VAL A 1 85 ? 37.567 21.001 6.618 1.00 12.75 283 VAL A O 1
ATOM 634 N N . THR A 1 86 ? 39.438 20.869 7.861 1.00 12.53 284 THR A N 1
ATOM 635 C CA . THR A 1 86 ? 40.280 21.453 6.840 1.00 12.19 284 THR A CA 1
ATOM 636 C C . THR A 1 86 ? 41.213 20.365 6.356 1.00 12.01 284 THR A C 1
ATOM 637 O O . THR A 1 86 ? 41.948 19.770 7.149 1.00 12.49 284 THR A O 1
ATOM 641 N N . PHE A 1 87 ? 41.156 20.079 5.066 1.00 11.85 285 PHE A N 1
ATOM 642 C CA . PHE A 1 87 ? 41.943 18.977 4.526 1.00 12.12 285 PHE A CA 1
ATOM 643 C C . PHE A 1 87 ? 43.391 19.402 4.309 1.00 11.90 285 PHE A C 1
ATOM 644 O O . PHE A 1 87 ? 43.650 20.516 3.884 1.00 11.68 285 PHE A O 1
ATOM 652 N N . THR A 1 88 ? 44.326 18.509 4.622 1.00 11.75 286 THR A N 1
ATOM 653 C CA . THR A 1 88 ? 45.746 18.815 4.520 1.00 12.16 286 THR A CA 1
ATOM 654 C C . THR A 1 88 ? 46.193 18.565 3.079 1.00 12.40 286 THR A C 1
ATOM 655 O O . THR A 1 88 ? 45.402 18.116 2.251 1.00 12.37 286 THR A O 1
ATOM 659 N N . ALA A 1 89 ? 47.467 18.802 2.776 1.00 12.02 287 ALA A N 1
ATOM 660 C CA . ALA A 1 89 ? 47.965 18.554 1.418 1.00 12.35 287 ALA A CA 1
ATOM 661 C C . ALA A 1 89 ? 47.653 17.131 0.905 1.00 12.32 287 ALA A C 1
ATOM 662 O O . ALA A 1 89 ? 47.176 16.962 -0.225 1.00 11.11 287 ALA A O 1
ATOM 664 N N . GLU A 1 90 ? 47.905 16.124 1.744 1.00 11.95 288 GLU A N 1
ATOM 665 C CA . GLU A 1 90 ? 47.612 14.714 1.412 1.00 12.84 288 GLU A CA 1
ATOM 666 C C . GLU A 1 90 ? 46.125 14.509 1.160 1.00 11.93 288 GLU A C 1
ATOM 667 O O . GLU A 1 90 ? 45.722 13.790 0.239 1.00 10.94 288 GLU A O 1
ATOM 673 N N . GLY A 1 91 ? 45.318 15.109 2.025 1.00 11.52 289 GLY A N 1
ATOM 674 C CA . GLY A 1 91 ? 43.862 15.038 1.894 1.00 11.04 289 GLY A CA 1
ATOM 675 C C . GLY A 1 91 ? 43.362 15.662 0.600 1.00 10.81 289 GLY A C 1
ATOM 676 O O . GLY A 1 91 ? 42.459 15.136 -0.042 1.00 9.98 289 GLY A O 1
ATOM 677 N N . LEU A 1 92 ? 43.952 16.789 0.207 1.00 9.91 290 LEU A N 1
ATOM 678 C CA . LEU A 1 92 ? 43.525 17.467 -1.020 1.00 10.41 290 LEU A CA 1
ATOM 679 C C . LEU A 1 92 ? 43.852 16.649 -2.248 1.00 10.33 290 LEU A C 1
ATOM 680 O O . LEU A 1 92 ? 43.081 16.634 -3.199 1.00 10.00 290 LEU A O 1
ATOM 685 N N . LYS A 1 93 ? 44.993 15.957 -2.219 1.00 10.83 291 LYS A N 1
ATOM 686 C CA . LYS A 1 93 ? 45.359 15.044 -3.301 1.00 11.87 291 LYS A CA 1
ATOM 687 C C . LYS A 1 93 ? 44.341 13.889 -3.404 1.00 11.83 291 LYS A C 1
ATOM 688 O O . LYS A 1 93 ? 43.932 13.516 -4.500 1.00 11.74 291 LYS A O 1
ATOM 694 N N . ARG A 1 94 ? 43.939 13.332 -2.264 1.00 11.56 292 ARG A N 1
ATOM 695 C CA . ARG A 1 94 ? 42.882 12.291 -2.250 1.00 11.94 292 ARG A CA 1
ATOM 696 C C . ARG A 1 94 ? 41.557 12.744 -2.867 1.00 11.62 292 ARG A C 1
ATOM 697 O O . ARG A 1 94 ? 40.918 12.012 -3.661 1.00 10.98 292 ARG A O 1
ATOM 705 N N . ILE A 1 95 ? 41.121 13.945 -2.486 1.00 10.71 293 ILE A N 1
ATOM 706 C CA . ILE A 1 95 ? 39.857 14.476 -2.971 1.00 11.21 293 ILE A CA 1
ATOM 707 C C . ILE A 1 95 ? 39.900 14.706 -4.480 1.00 11.41 293 ILE A C 1
ATOM 708 O O . ILE A 1 95 ? 38.955 14.346 -5.183 1.00 12.81 293 ILE A O 1
ATOM 713 N N . LYS A 1 96 ? 40.999 15.258 -4.986 1.00 11.30 294 LYS A N 1
ATOM 714 C CA . LYS A 1 96 ? 41.172 15.381 -6.443 1.00 12.15 294 LYS A CA 1
ATOM 715 C C . LYS A 1 96 ? 41.094 14.024 -7.178 1.00 12.32 294 LYS A C 1
ATOM 716 O O . LYS A 1 96 ? 40.530 13.927 -8.277 1.00 12.51 294 LYS A O 1
ATOM 722 N N . ALA A 1 97 ? 41.653 12.992 -6.558 1.00 13.48 295 ALA A N 1
ATOM 723 C CA . ALA A 1 97 ? 41.680 11.645 -7.139 1.00 14.10 295 ALA A CA 1
ATOM 724 C C . ALA A 1 97 ? 40.352 10.896 -6.973 1.00 14.78 295 ALA A C 1
ATOM 725 O O . ALA A 1 97 ? 40.218 9.776 -7.453 1.00 14.40 295 ALA A O 1
ATOM 727 N N . ALA A 1 98 ? 39.375 11.530 -6.319 1.00 15.08 296 ALA A N 1
ATOM 728 C CA . ALA A 1 98 ? 38.079 10.907 -6.024 1.00 15.25 296 ALA A CA 1
ATOM 729 C C . ALA A 1 98 ? 36.888 11.699 -6.585 1.00 15.25 296 ALA A C 1
ATOM 730 O O . ALA A 1 98 ? 35.946 11.991 -5.852 1.00 15.40 296 ALA A O 1
ATOM 732 N N . PRO A 1 99 ? 36.904 12.035 -7.894 1.00 15.72 297 PRO A N 1
ATOM 733 C CA . PRO A 1 99 ? 35.799 12.830 -8.423 1.00 15.62 297 PRO A CA 1
ATOM 734 C C . PRO A 1 99 ? 34.456 12.106 -8.288 1.00 16.06 297 PRO A C 1
ATOM 735 O O . PRO A 1 99 ? 34.399 10.886 -8.459 1.00 15.92 297 PRO A O 1
ATOM 739 N N . GLY A 1 100 ? 33.402 12.854 -7.952 1.00 15.80 298 GLY A N 1
ATOM 740 C CA . GLY A 1 100 ? 32.066 12.284 -7.750 1.00 16.21 298 GLY A CA 1
ATOM 741 C C . GLY A 1 100 ? 31.827 11.602 -6.407 1.00 16.19 298 GLY A C 1
ATOM 742 O O . GLY A 1 100 ? 30.723 11.114 -6.143 1.00 15.81 298 GLY A O 1
ATOM 743 N N . LYS A 1 101 ? 32.852 11.549 -5.558 1.00 15.96 299 LYS A N 1
ATOM 744 C CA . LYS A 1 101 ? 32.715 10.903 -4.257 1.00 15.81 299 LYS A CA 1
ATOM 745 C C . LYS A 1 101 ? 32.381 11.914 -3.174 1.00 15.87 299 LYS A C 1
ATOM 746 O O . LYS A 1 101 ? 32.827 13.073 -3.232 1.00 15.37 299 LYS A O 1
ATOM 752 N N . LYS A 1 102 ? 31.622 11.472 -2.173 1.00 15.36 300 LYS A N 1
ATOM 753 C CA . LYS A 1 102 ? 31.234 12.367 -1.081 1.00 16.09 300 LYS A CA 1
ATOM 754 C C . LYS A 1 102 ? 32.298 12.600 -0.017 1.00 15.21 300 LYS A C 1
ATOM 755 O O . LYS A 1 102 ? 32.842 11.655 0.572 1.00 14.73 300 LYS A O 1
ATOM 761 N N . VAL A 1 103 ? 32.593 13.882 0.203 1.00 14.92 301 VAL A N 1
ATOM 762 C CA . VAL A 1 103 ? 33.428 14.340 1.301 1.00 14.23 301 VAL A CA 1
ATOM 763 C C . VAL A 1 103 ? 32.478 14.738 2.430 1.00 14.76 301 VAL A C 1
ATOM 764 O O . VAL A 1 103 ? 31.590 15.573 2.218 1.00 14.49 301 VAL A O 1
ATOM 768 N N . SER A 1 104 ? 32.665 14.161 3.616 1.00 14.57 302 SER A N 1
ATOM 769 C CA . SER A 1 104 ? 31.705 14.358 4.703 1.00 15.40 302 SER A CA 1
ATOM 770 C C . SER A 1 104 ? 32.310 14.447 6.101 1.00 15.83 302 SER A C 1
ATOM 771 O O . SER A 1 104 ? 33.459 14.068 6.332 1.00 15.87 302 SER A O 1
ATOM 774 N N . ALA A 1 105 ? 31.517 14.980 7.028 1.00 15.49 303 ALA A N 1
ATOM 775 C CA . ALA A 1 105 ? 31.823 14.936 8.441 1.00 15.75 303 ALA A CA 1
ATOM 776 C C . ALA A 1 105 ? 30.520 15.050 9.215 1.00 16.57 303 ALA A C 1
ATOM 777 O O . ALA A 1 105 ? 29.492 15.433 8.658 1.00 16.42 303 ALA A O 1
ATOM 779 N N . VAL A 1 106 ? 30.565 14.708 10.495 1.00 17.24 304 VAL A N 1
ATOM 780 C CA . VAL A 1 106 ? 29.394 14.842 11.356 1.00 17.58 304 VAL A CA 1
ATOM 781 C C . VAL A 1 106 ? 29.690 15.955 12.354 1.00 18.03 304 VAL A C 1
ATOM 782 O O . VAL A 1 106 ? 30.538 15.793 13.235 1.00 18.14 304 VAL A O 1
ATOM 786 N N . PHE A 1 107 ? 29.014 17.092 12.204 1.00 18.01 305 PHE A N 1
ATOM 787 C CA . PHE A 1 107 ? 29.155 18.185 13.159 1.00 18.23 305 PHE A CA 1
ATOM 788 C C . PHE A 1 107 ? 28.229 17.922 14.331 1.00 18.98 305 PHE A C 1
ATOM 789 O O . PHE A 1 107 ? 27.172 17.308 14.162 1.00 19.33 305 PHE A O 1
ATOM 797 N N . GLN A 1 108 ? 28.623 18.374 15.518 1.00 19.28 306 GLN A N 1
ATOM 798 C CA . GLN A 1 108 ? 27.878 18.018 16.719 1.00 20.07 306 GLN A CA 1
ATOM 799 C C . GLN A 1 108 ? 28.079 18.981 17.871 1.00 19.96 306 GLN A C 1
ATOM 800 O O . GLN A 1 108 ? 29.071 19.703 17.937 1.00 19.67 306 GLN A O 1
ATOM 806 N N . GLY A 1 109 ? 27.124 18.971 18.790 1.00 20.52 307 GLY A N 1
ATOM 807 C CA . GLY A 1 109 ? 27.204 19.780 19.995 1.00 21.57 307 GLY A CA 1
ATOM 808 C C . GLY A 1 109 ? 26.237 19.229 21.025 1.00 22.53 307 GLY A C 1
ATOM 809 O O . GLY A 1 109 ? 25.332 18.464 20.687 1.00 22.40 307 GLY A O 1
ATOM 810 N N . LYS A 1 110 ? 26.438 19.612 22.278 1.00 23.56 308 LYS A N 1
ATOM 811 C CA . LYS A 1 110 ? 25.592 19.151 23.381 1.00 25.24 308 LYS A CA 1
ATOM 812 C C . LYS A 1 110 ? 24.440 20.132 23.606 1.00 25.41 308 LYS A C 1
ATOM 813 O O . LYS A 1 110 ? 24.669 21.335 23.709 1.00 25.91 308 LYS A O 1
ATOM 819 N N . VAL A 1 111 ? 23.215 19.619 23.684 1.00 26.49 309 VAL A N 1
ATOM 820 C CA . VAL A 1 111 ? 22.029 20.473 23.857 1.00 27.54 309 VAL A CA 1
ATOM 821 C C . VAL A 1 111 ? 21.997 20.986 25.293 1.00 28.43 309 VAL A C 1
ATOM 822 O O . VAL A 1 111 ? 21.980 20.192 26.237 1.00 28.36 309 VAL A O 1
ATOM 826 N N . THR A 1 112 ? 22.001 22.306 25.449 1.00 29.20 310 THR A N 1
ATOM 827 C CA . THR A 1 112 ? 21.972 22.921 26.776 1.00 30.54 310 THR A CA 1
ATOM 828 C C . THR A 1 112 ? 20.545 23.269 27.215 1.00 31.17 310 THR A C 1
ATOM 829 O O . THR A 1 112 ? 20.218 23.185 28.407 1.00 31.49 310 THR A O 1
ATOM 833 N N . GLU A 1 113 ? 19.710 23.654 26.250 1.00 31.48 311 GLU A N 1
ATOM 834 C CA . GLU A 1 113 ? 18.310 24.024 26.503 1.00 32.41 311 GLU A CA 1
ATOM 835 C C . GLU A 1 113 ? 17.539 24.248 25.200 1.00 32.39 311 GLU A C 1
ATOM 836 O O . GLU A 1 113 ? 18.136 24.468 24.142 1.00 31.91 311 GLU A O 1
ATOM 842 N N . ALA A 1 114 ? 16.213 24.213 25.304 1.00 32.65 312 ALA A N 1
ATOM 843 C CA . ALA A 1 114 ? 15.317 24.335 24.156 1.00 32.82 312 ALA A CA 1
ATOM 844 C C . ALA A 1 114 ? 15.142 25.759 23.623 1.00 32.97 312 ALA A C 1
ATOM 845 O O . ALA A 1 114 ? 15.159 25.960 22.407 1.00 32.91 312 ALA A O 1
ATOM 847 N N . ARG A 1 115 ? 14.964 26.729 24.528 1.00 33.04 313 ARG A N 1
ATOM 848 C CA . ARG A 1 115 ? 14.607 28.122 24.181 1.00 33.15 313 ARG A CA 1
ATOM 849 C C . ARG A 1 115 ? 13.376 28.201 23.269 1.00 32.77 313 ARG A C 1
ATOM 850 O O . ARG A 1 115 ? 12.362 27.576 23.572 1.00 33.03 313 ARG A O 1
ATOM 858 N N . ASN A 1 116 ? 13.467 28.944 22.156 1.00 32.30 314 ASN A N 1
ATOM 859 C CA . ASN A 1 116 ? 12.346 29.068 21.212 1.00 31.45 314 ASN A CA 1
ATOM 860 C C . ASN A 1 116 ? 11.926 27.713 20.641 1.00 30.69 314 ASN A C 1
ATOM 861 O O . ASN A 1 116 ? 10.839 27.579 20.073 1.00 30.71 314 ASN A O 1
ATOM 866 N N . GLY A 1 117 ? 12.798 26.719 20.806 1.00 29.02 315 GLY A N 1
ATOM 867 C CA . GLY A 1 117 ? 12.483 25.347 20.463 1.00 27.74 315 GLY A CA 1
ATOM 868 C C . GLY A 1 117 ? 12.881 24.904 19.067 1.00 26.59 315 GLY A C 1
ATOM 869 O O . GLY A 1 117 ? 12.711 23.739 18.722 1.00 27.04 315 GLY A O 1
ATOM 870 N N . ALA A 1 118 ? 13.398 25.823 18.257 1.00 25.14 316 ALA A N 1
ATOM 871 C CA . ALA A 1 118 ? 13.822 25.475 16.900 1.00 23.39 316 ALA A CA 1
ATOM 872 C C . ALA A 1 118 ? 15.324 25.676 16.741 1.00 22.14 316 ALA A C 1
ATOM 873 O O . ALA A 1 118 ? 15.793 26.803 16.564 1.00 22.41 316 ALA A O 1
ATOM 875 N N . ILE A 1 119 ? 16.083 24.589 16.842 1.00 20.83 317 ILE A N 1
ATOM 876 C CA . ILE A 1 119 ? 17.535 24.670 16.669 1.00 19.41 317 ILE A CA 1
ATOM 877 C C . ILE A 1 119 ? 17.854 24.404 15.204 1.00 18.25 317 ILE A C 1
ATOM 878 O O . ILE A 1 119 ? 17.599 23.308 14.702 1.00 17.98 317 ILE A O 1
ATOM 883 N N . THR A 1 120 ? 18.396 25.409 14.524 1.00 17.36 318 THR A N 1
ATOM 884 C CA . THR A 1 120 ? 18.641 25.311 13.083 1.00 16.81 318 THR A CA 1
ATOM 885 C C . THR A 1 120 ? 20.133 25.132 12.813 1.00 16.19 318 THR A C 1
ATOM 886 O O . THR A 1 120 ? 20.966 25.455 13.652 1.00 15.63 318 THR A O 1
ATOM 890 N N . ASN A 1 121 ? 20.457 24.658 11.615 1.00 15.62 319 ASN A N 1
ATOM 891 C CA . ASN A 1 121 ? 21.844 24.485 11.230 1.00 15.38 319 ASN A CA 1
ATOM 892 C C . ASN A 1 121 ? 22.013 24.568 9.726 1.00 15.19 319 ASN A C 1
ATOM 893 O O . ASN A 1 121 ? 21.178 24.059 8.972 1.00 15.56 319 ASN A O 1
ATOM 897 N N . ARG A 1 122 ? 23.092 25.229 9.318 1.00 15.18 320 ARG A N 1
ATOM 898 C CA . ARG A 1 122 ? 23.604 25.182 7.954 1.00 15.56 320 ARG A CA 1
ATOM 899 C C . ARG A 1 122 ? 25.101 24.894 8.014 1.00 15.36 320 ARG A C 1
ATOM 900 O O . ARG A 1 122 ? 25.753 25.123 9.039 1.00 16.22 320 ARG A O 1
ATOM 908 N N . ALA A 1 123 ? 25.641 24.393 6.913 1.00 15.97 321 ALA A N 1
ATOM 909 C CA . ALA A 1 123 ? 27.081 24.185 6.782 1.00 15.49 321 ALA A CA 1
ATOM 910 C C . ALA A 1 123 ? 27.519 24.759 5.448 1.00 15.57 321 ALA A C 1
ATOM 911 O O . ALA A 1 123 ? 26.684 25.016 4.568 1.00 15.75 321 ALA A O 1
ATOM 913 N N . GLN A 1 124 ? 28.823 24.973 5.299 1.00 14.68 322 GLN A N 1
ATOM 914 C CA . GLN A 1 124 ? 29.367 25.514 4.070 1.00 14.77 322 GLN A CA 1
ATOM 915 C C . GLN A 1 124 ? 30.553 24.681 3.585 1.00 13.97 322 GLN A C 1
ATOM 916 O O . GLN A 1 124 ? 31.180 23.982 4.375 1.00 14.39 322 GLN A O 1
ATOM 922 N N . VAL A 1 125 ? 30.839 24.748 2.291 1.00 13.90 323 VAL A N 1
ATOM 923 C CA . VAL A 1 125 ? 32.091 24.222 1.762 1.00 13.57 323 VAL A CA 1
ATOM 924 C C . VAL A 1 125 ? 32.910 25.403 1.254 1.00 13.39 323 VAL A C 1
ATOM 925 O O . VAL A 1 125 ? 32.443 26.198 0.429 1.00 13.69 323 VAL A O 1
ATOM 929 N N . ILE A 1 126 ? 34.108 25.539 1.806 1.00 12.98 324 ILE A N 1
ATOM 930 C CA . ILE A 1 126 ? 35.037 26.606 1.448 1.00 13.49 324 ILE A CA 1
ATOM 931 C C . ILE A 1 126 ? 36.171 25.934 0.691 1.00 13.08 324 ILE A C 1
ATOM 932 O O . ILE A 1 126 ? 37.010 25.263 1.288 1.00 12.24 324 ILE A O 1
ATOM 937 N N . SER A 1 127 ? 36.166 26.079 -0.628 1.00 13.04 325 SER A N 1
ATOM 938 C CA A SER A 1 127 ? 37.202 25.465 -1.454 0.50 13.28 325 SER A CA 1
ATOM 939 C CA B SER A 1 127 ? 37.182 25.455 -1.465 0.50 13.44 325 SER A CA 1
ATOM 940 C C . SER A 1 127 ? 37.511 26.316 -2.680 1.00 13.60 325 SER A C 1
ATOM 941 O O . SER A 1 127 ? 36.714 27.168 -3.082 1.00 13.75 325 SER A O 1
ATOM 946 N N . ASP A 1 128 ? 38.695 26.103 -3.239 1.00 13.70 326 ASP A N 1
ATOM 947 C CA . ASP A 1 128 ? 39.100 26.806 -4.445 1.00 14.43 326 ASP A CA 1
ATOM 948 C C . ASP A 1 128 ? 40.132 25.965 -5.174 1.00 13.87 326 ASP A C 1
ATOM 949 O O . ASP A 1 128 ? 40.830 25.152 -4.560 1.00 13.54 326 ASP A O 1
ATOM 954 N N . THR A 1 129 ? 40.224 26.164 -6.482 1.00 14.34 327 THR A N 1
ATOM 955 C CA . THR A 1 129 ? 41.151 25.425 -7.328 1.00 14.98 327 THR A CA 1
ATOM 956 C C . THR A 1 129 ? 41.914 26.390 -8.223 1.00 15.75 327 THR A C 1
ATOM 957 O O . THR A 1 129 ? 41.468 27.518 -8.442 1.00 15.65 327 THR A O 1
ATOM 961 N N . VAL A 1 130 ? 43.044 25.931 -8.751 1.00 16.13 328 VAL A N 1
ATOM 962 C CA . VAL A 1 130 ? 43.900 26.747 -9.623 1.00 17.26 328 VAL A CA 1
ATOM 963 C C . VAL A 1 130 ? 44.527 25.841 -10.688 1.00 18.33 328 VAL A C 1
ATOM 964 O O . VAL A 1 130 ? 44.864 24.685 -10.396 1.00 18.05 328 VAL A O 1
ATOM 968 N N . TYR A 1 131 ? 44.642 26.339 -11.918 1.00 19.88 329 TYR A N 1
ATOM 969 C CA . TYR A 1 131 ? 45.403 25.644 -12.956 1.00 22.22 329 TYR A CA 1
ATOM 970 C C . TYR A 1 131 ? 46.889 25.839 -12.665 1.00 23.10 329 TYR A C 1
ATOM 971 O O . TYR A 1 131 ? 47.343 26.959 -12.409 1.00 21.90 329 TYR A O 1
ATOM 980 N N . ALA A 1 132 ? 47.633 24.741 -12.659 1.00 24.61 330 ALA A N 1
ATOM 981 C CA . ALA A 1 132 ? 49.074 24.804 -12.467 1.00 26.63 330 ALA A CA 1
ATOM 982 C C . ALA A 1 132 ? 49.772 23.707 -13.268 1.00 28.36 330 ALA A C 1
ATOM 983 O O . ALA A 1 132 ? 49.244 22.605 -13.427 1.00 27.94 330 ALA A O 1
ATOM 985 N N . GLU A 1 133 ? 50.955 24.022 -13.786 1.00 30.63 331 GLU A N 1
ATOM 986 C CA . GLU A 1 133 ? 51.766 23.006 -14.459 1.00 32.77 331 GLU A CA 1
ATOM 987 C C . GLU A 1 133 ? 52.420 22.087 -13.434 1.00 33.38 331 GLU A C 1
ATOM 988 O O . GLU A 1 133 ? 52.697 20.920 -13.718 1.00 34.21 331 GLU A O 1
ATOM 994 N N . GLN A 1 134 ? 52.645 22.616 -12.236 1.00 34.31 332 GLN A N 1
ATOM 995 C CA . GLN A 1 134 ? 53.111 21.821 -11.106 1.00 34.84 332 GLN A CA 1
ATOM 996 C C . GLN A 1 134 ? 52.150 21.959 -9.922 1.00 34.50 332 GLN A C 1
ATOM 997 O O . GLN A 1 134 ? 51.716 23.069 -9.608 1.00 34.66 332 GLN A O 1
ATOM 1003 N N . PRO A 1 135 ? 51.816 20.832 -9.263 1.00 33.90 333 PRO A N 1
ATOM 1004 C CA . PRO A 1 135 ? 50.889 20.777 -8.119 1.00 33.02 333 PRO A CA 1
ATOM 1005 C C . PRO A 1 135 ? 51.315 21.636 -6.915 1.00 32.19 333 PRO A C 1
ATOM 1006 O O . PRO A 1 135 ? 52.391 21.413 -6.354 1.00 32.22 333 PRO A O 1
ATOM 1010 N N . PRO A 1 136 ? 50.469 22.606 -6.502 1.00 30.99 334 PRO A N 1
ATOM 1011 C CA . PRO A 1 136 ? 50.890 23.540 -5.448 1.00 29.69 334 PRO A CA 1
ATOM 1012 C C . PRO A 1 136 ? 50.619 23.105 -4.009 1.00 28.30 334 PRO A C 1
ATOM 1013 O O . PRO A 1 136 ? 49.720 22.302 -3.749 1.00 28.22 334 PRO A O 1
ATOM 1017 N N . THR A 1 137 ? 51.422 23.641 -3.092 1.00 26.29 335 THR A N 1
ATOM 1018 C CA . THR A 1 137 ? 51.187 23.577 -1.653 1.00 24.88 335 THR A CA 1
ATOM 1019 C C . THR A 1 137 ? 49.845 24.249 -1.357 1.00 24.15 335 THR A C 1
ATOM 1020 O O . THR A 1 137 ? 49.505 25.236 -2.019 1.00 23.77 335 THR A O 1
ATOM 1024 N N . PRO A 1 138 ? 49.086 23.730 -0.365 1.00 23.24 336 PRO A N 1
ATOM 1025 C CA . PRO A 1 138 ? 47.799 24.329 0.009 1.00 22.48 336 PRO A CA 1
ATOM 1026 C C . PRO A 1 138 ? 47.939 25.683 0.683 1.00 21.71 336 PRO A C 1
ATOM 1027 O O . PRO A 1 138 ? 49.026 26.060 1.125 1.00 22.37 336 PRO A O 1
ATOM 1031 N N . GLU A 1 139 ? 46.823 26.385 0.781 1.00 20.12 337 GLU A N 1
ATOM 1032 C CA . GLU A 1 139 ? 46.770 27.688 1.419 1.00 19.25 337 GLU A CA 1
ATOM 1033 C C . GLU A 1 139 ? 45.701 27.668 2.496 1.00 19.57 337 GLU A C 1
ATOM 1034 O O . GLU A 1 139 ? 44.764 26.865 2.433 1.00 17.59 337 GLU A O 1
ATOM 1040 N N . GLU A 1 140 ? 45.837 28.553 3.480 1.00 20.14 338 GLU A N 1
ATOM 1041 C CA . GLU A 1 140 ? 44.828 28.670 4.528 1.00 21.40 338 GLU A CA 1
ATOM 1042 C C . GLU A 1 140 ? 43.537 29.186 3.898 1.00 21.82 338 GLU A C 1
ATOM 1043 O O . GLU A 1 140 ? 43.564 30.192 3.175 1.00 21.69 338 GLU A O 1
ATOM 1049 N N . PRO A 1 141 ? 42.410 28.488 4.142 1.00 22.13 339 PRO A N 1
ATOM 1050 C CA . PRO A 1 141 ? 41.133 28.984 3.633 1.00 22.72 339 PRO A CA 1
ATOM 1051 C C . PRO A 1 141 ? 40.830 30.384 4.199 1.00 23.47 339 PRO A C 1
ATOM 1052 O O . PRO A 1 141 ? 41.220 30.683 5.329 1.00 23.26 339 PRO A O 1
ATOM 1056 N N . PRO A 1 142 ? 40.139 31.234 3.424 1.00 24.13 340 PRO A N 1
ATOM 1057 C CA . PRO A 1 142 ? 39.844 32.583 3.940 1.00 24.51 340 PRO A CA 1
ATOM 1058 C C . PRO A 1 142 ? 38.873 32.554 5.126 1.00 24.83 340 PRO A C 1
ATOM 1059 O O . PRO A 1 142 ? 37.987 31.701 5.180 1.00 24.43 340 PRO A O 1
ATOM 1063 N N . ALA A 1 143 ? 39.045 33.480 6.066 1.00 25.20 341 ALA A N 1
ATOM 1064 C CA . ALA A 1 143 ? 38.177 33.551 7.242 1.00 25.92 341 ALA A CA 1
ATOM 1065 C C . ALA A 1 143 ? 36.749 33.962 6.878 1.00 26.23 341 ALA A C 1
ATOM 1066 O O . ALA A 1 143 ? 35.789 33.492 7.486 1.00 26.51 341 ALA A O 1
ATOM 1068 N N . ASN A 1 144 ? 36.621 34.822 5.874 1.00 26.88 342 ASN A N 1
ATOM 1069 C CA . ASN A 1 144 ? 35.329 35.414 5.508 1.00 27.83 342 ASN A CA 1
ATOM 1070 C C . ASN A 1 144 ? 35.083 35.461 3.993 1.00 27.54 342 ASN A C 1
ATOM 1071 O O . ASN A 1 144 ? 34.928 36.547 3.426 1.00 27.90 342 ASN A O 1
ATOM 1076 N N . PRO A 1 145 ? 35.031 34.285 3.321 1.00 27.20 343 PRO A N 1
ATOM 1077 C CA . PRO A 1 145 ? 34.745 34.308 1.885 1.00 26.64 343 PRO A CA 1
ATOM 1078 C C . PRO A 1 145 ? 33.353 34.867 1.630 1.00 26.29 343 PRO A C 1
ATOM 1079 O O . PRO A 1 145 ? 32.466 34.713 2.474 1.00 26.30 343 PRO A O 1
ATOM 1083 N N . GLU A 1 146 ? 33.164 35.506 0.480 1.00 25.93 344 GLU A N 1
ATOM 1084 C CA . GLU A 1 146 ? 31.871 36.080 0.151 1.00 26.11 344 GLU A CA 1
ATOM 1085 C C . GLU A 1 146 ? 30.960 34.994 -0.407 1.00 25.02 344 GLU A C 1
ATOM 1086 O O . GLU A 1 146 ? 31.342 34.246 -1.324 1.00 24.29 344 GLU A O 1
ATOM 1092 N N . ASN A 1 147 ? 29.772 34.884 0.187 1.00 24.02 345 ASN A N 1
ATOM 1093 C CA . ASN A 1 147 ? 28.727 33.968 -0.284 1.00 23.23 345 ASN A CA 1
ATOM 1094 C C . ASN A 1 147 ? 29.230 32.584 -0.777 1.00 22.09 345 ASN A C 1
ATOM 1095 O O . ASN A 1 147 ? 29.033 32.225 -1.934 1.00 21.63 345 ASN A O 1
ATOM 1100 N N . PRO A 1 148 ? 29.893 31.804 0.099 1.00 20.97 346 PRO A N 1
ATOM 1101 C CA . PRO A 1 148 ? 30.331 30.467 -0.326 1.00 20.29 346 PRO A CA 1
ATOM 1102 C C . PRO A 1 148 ? 29.149 29.498 -0.457 1.00 19.26 346 PRO A C 1
ATOM 1103 O O . PRO A 1 148 ? 28.069 29.794 0.072 1.00 18.46 346 PRO A O 1
ATOM 1107 N N . PRO A 1 149 ? 29.340 28.361 -1.162 1.00 18.64 347 PRO A N 1
ATOM 1108 C CA . PRO A 1 149 ? 28.291 27.344 -1.237 1.00 17.85 347 PRO A CA 1
ATOM 1109 C C . PRO A 1 149 ? 27.820 26.951 0.165 1.00 17.09 347 PRO A C 1
ATOM 1110 O O . PRO A 1 149 ? 28.643 26.670 1.044 1.00 16.06 347 PRO A O 1
ATOM 1114 N N . THR A 1 150 ? 26.501 26.944 0.356 1.00 16.24 348 THR A N 1
ATOM 1115 C CA . THR A 1 150 ? 25.902 26.755 1.667 1.00 15.70 348 THR A CA 1
ATOM 1116 C C . THR A 1 150 ? 24.803 25.691 1.568 1.00 15.50 348 THR A C 1
ATOM 1117 O O . THR A 1 150 ? 24.100 25.611 0.551 1.00 15.26 348 THR A O 1
ATOM 1121 N N . SER A 1 151 ? 24.664 24.872 2.613 1.00 14.92 349 SER A N 1
ATOM 1122 C CA . SER A 1 151 ? 23.681 23.800 2.597 1.00 14.86 349 SER A CA 1
ATOM 1123 C C . SER A 1 151 ? 22.260 24.308 2.822 1.00 15.18 349 SER A C 1
ATOM 1124 O O . SER A 1 151 ? 22.049 25.439 3.284 1.00 14.69 349 SER A O 1
ATOM 1127 N N . ASN A 1 152 ? 21.312 23.428 2.513 1.00 16.43 350 ASN A N 1
ATOM 1128 C CA . ASN A 1 152 ? 19.962 23.464 3.068 1.00 17.03 350 ASN A CA 1
ATOM 1129 C C . ASN A 1 152 ? 20.016 23.656 4.593 1.00 17.31 350 ASN A C 1
ATOM 1130 O O . ASN A 1 152 ? 20.983 23.241 5.256 1.00 16.50 350 ASN A O 1
ATOM 1135 N N . GLU A 1 153 ? 19.002 24.324 5.139 1.00 17.59 351 GLU A N 1
ATOM 1136 C CA . GLU A 1 153 ? 18.904 24.522 6.584 1.00 17.94 351 GLU A CA 1
ATOM 1137 C C . GLU A 1 153 ? 18.107 23.363 7.166 1.00 17.49 351 GLU A C 1
ATOM 1138 O O . GLU A 1 153 ? 17.033 23.044 6.655 1.00 17.75 351 GLU A O 1
ATOM 1144 N N . VAL A 1 154 ? 18.626 22.731 8.222 1.00 16.82 352 VAL A N 1
ATOM 1145 C CA . VAL A 1 154 ? 17.875 21.686 8.921 1.00 16.58 352 VAL A CA 1
ATOM 1146 C C . VAL A 1 154 ? 17.426 22.248 10.262 1.00 16.85 352 VAL A C 1
ATOM 1147 O O . VAL A 1 154 ? 18.016 23.202 10.756 1.00 16.48 352 VAL A O 1
ATOM 1151 N N . THR A 1 155 ? 16.385 21.652 10.831 1.00 17.28 353 THR A N 1
ATOM 1152 C CA . THR A 1 155 ? 15.845 22.089 12.115 1.00 18.14 353 THR A CA 1
ATOM 1153 C C . THR A 1 155 ? 15.531 20.905 13.019 1.00 18.60 353 THR A C 1
ATOM 1154 O O . THR A 1 155 ? 14.903 19.920 12.599 1.00 19.06 353 THR A O 1
ATOM 1158 N N . SER A 1 156 ? 16.005 21.008 14.257 1.00 19.60 354 SER A N 1
ATOM 1159 C CA . SER A 1 156 ? 15.687 20.067 15.317 1.00 20.15 354 SER A CA 1
ATOM 1160 C C . SER A 1 156 ? 14.847 20.824 16.354 1.00 20.79 354 SER A C 1
ATOM 1161 O O . SER A 1 156 ? 15.249 21.887 16.831 1.00 20.49 354 SER A O 1
ATOM 1164 N N . ARG A 1 157 ? 13.682 20.269 16.683 1.00 21.68 355 ARG A N 1
ATOM 1165 C CA . ARG A 1 157 ? 12.728 20.937 17.564 1.00 22.57 355 ARG A CA 1
ATOM 1166 C C . ARG A 1 157 ? 12.711 20.343 18.962 1.00 22.61 355 ARG A C 1
ATOM 1167 O O . ARG A 1 157 ? 12.721 19.120 19.128 1.00 22.43 355 ARG A O 1
ATOM 1175 N N . TRP A 1 158 ? 12.694 21.231 19.954 1.00 22.83 356 TRP A N 1
ATOM 1176 C CA . TRP A 1 158 ? 12.830 20.851 21.357 1.00 23.39 356 TRP A CA 1
ATOM 1177 C C . TRP A 1 158 ? 11.862 21.639 22.239 1.00 23.98 356 TRP A C 1
ATOM 1178 O O . TRP A 1 158 ? 11.535 22.792 21.951 1.00 23.69 356 TRP A O 1
ATOM 1189 N N . GLY A 1 159 ? 11.403 21.000 23.308 1.00 24.90 357 GLY A N 1
ATOM 1190 C CA . GLY A 1 159 ? 10.523 21.653 24.268 1.00 26.25 357 GLY A CA 1
ATOM 1191 C C . GLY A 1 159 ? 10.925 21.325 25.691 1.00 27.43 357 GLY A C 1
ATOM 1192 O O . GLY A 1 159 ? 11.735 20.426 25.935 1.00 27.42 357 GLY A O 1
ATOM 1193 N N . ASP A 1 160 ? 10.354 22.054 26.639 1.00 28.37 358 ASP A N 1
ATOM 1194 C CA . ASP A 1 160 ? 10.708 21.863 28.038 1.00 29.59 358 ASP A CA 1
ATOM 1195 C C . ASP A 1 160 ? 9.534 21.299 28.834 1.00 29.87 358 ASP A C 1
ATOM 1196 O O . ASP A 1 160 ? 8.414 21.202 28.329 1.00 29.92 358 ASP A O 1
ATOM 1201 N N . LEU A 1 161 ? 9.808 20.902 30.070 1.00 30.49 359 LEU A N 1
ATOM 1202 C CA . LEU A 1 161 ? 8.793 20.329 30.943 1.00 30.91 359 LEU A CA 1
ATOM 1203 C C . LEU A 1 161 ? 9.052 20.809 32.360 1.00 31.32 359 LEU A C 1
ATOM 1204 O O . LEU A 1 161 ? 10.178 20.715 32.853 1.00 31.03 359 LEU A O 1
ATOM 1209 N N . LEU A 1 162 ? 8.015 21.352 32.994 1.00 31.96 360 LEU A N 1
ATOM 1210 C CA . LEU A 1 162 ? 8.080 21.699 34.410 1.00 32.57 360 LEU A CA 1
ATOM 1211 C C . LEU A 1 162 ? 7.087 20.826 35.167 1.00 32.88 360 LEU A C 1
ATOM 1212 O O . LEU A 1 162 ? 5.887 20.843 34.885 1.00 32.88 360 LEU A O 1
ATOM 1217 N N . ILE A 1 163 ? 7.617 20.037 36.098 1.00 33.12 361 ILE A N 1
ATOM 1218 C CA . ILE A 1 163 ? 6.826 19.138 36.930 1.00 33.52 361 ILE A CA 1
ATOM 1219 C C . ILE A 1 163 ? 6.703 19.759 38.323 1.00 34.03 361 ILE A C 1
ATOM 1220 O O . ILE A 1 163 ? 7.683 20.274 38.863 1.00 33.85 361 ILE A O 1
ATOM 1225 N N . LYS A 1 164 ? 5.498 19.725 38.888 1.00 34.80 362 LYS A N 1
ATOM 1226 C CA . LYS A 1 164 ? 5.287 20.148 40.275 1.00 35.80 362 LYS A CA 1
ATOM 1227 C C . LYS A 1 164 ? 4.563 19.073 41.085 1.00 36.07 362 LYS A C 1
ATOM 1228 O O . LYS A 1 164 ? 3.450 18.666 40.738 1.00 36.25 362 LYS A O 1
ATOM 1234 N N . LYS A 1 165 ? 5.214 18.604 42.147 1.00 36.41 363 LYS A N 1
ATOM 1235 C CA . LYS A 1 165 ? 4.604 17.664 43.086 1.00 36.92 363 LYS A CA 1
ATOM 1236 C C . LYS A 1 165 ? 4.013 18.464 44.245 1.00 36.89 363 LYS A C 1
ATOM 1237 O O . LYS A 1 165 ? 4.723 19.223 44.900 1.00 36.84 363 LYS A O 1
ATOM 1243 N N . VAL A 1 166 ? 2.712 18.306 44.476 1.00 37.09 364 VAL A N 1
ATOM 1244 C CA . VAL A 1 166 ? 2.011 19.063 45.521 1.00 37.28 364 VAL A CA 1
ATOM 1245 C C . VAL A 1 166 ? 1.199 18.160 46.455 1.00 37.17 364 VAL A C 1
ATOM 1246 O O . VAL A 1 166 ? 0.634 17.150 46.025 1.00 37.11 364 VAL A O 1
ATOM 1250 N N . GLY A 1 177 ? 4.603 22.767 47.460 1.00 41.22 375 GLY A N 1
ATOM 1251 C CA . GLY A 1 177 ? 5.437 21.780 46.783 1.00 41.03 375 GLY A CA 1
ATOM 1252 C C . GLY A 1 177 ? 6.057 20.765 47.724 1.00 40.87 375 GLY A C 1
ATOM 1253 O O . GLY A 1 177 ? 6.418 21.096 48.855 1.00 40.89 375 GLY A O 1
ATOM 1254 N N . LEU A 1 178 ? 6.189 19.529 47.248 1.00 40.63 376 LEU A N 1
ATOM 1255 C CA . LEU A 1 178 ? 6.767 18.443 48.041 1.00 40.41 376 LEU A CA 1
ATOM 1256 C C . LEU A 1 178 ? 8.130 17.992 47.507 1.00 40.33 376 LEU A C 1
ATOM 1257 O O . LEU A 1 178 ? 8.241 17.485 46.379 1.00 40.11 376 LEU A O 1
ATOM 1262 N N . GLN A 1 179 ? 9.152 18.177 48.343 1.00 39.92 377 GLN A N 1
ATOM 1263 C CA . GLN A 1 179 ? 10.531 17.808 48.043 1.00 39.79 377 GLN A CA 1
ATOM 1264 C C . GLN A 1 179 ? 10.756 16.297 48.142 1.00 39.56 377 GLN A C 1
ATOM 1265 O O . GLN A 1 179 ? 10.106 15.605 48.942 1.00 39.47 377 GLN A O 1
ATOM 1271 N N . GLY A 1 180 ? 11.673 15.790 47.320 1.00 39.07 378 GLY A N 1
ATOM 1272 C CA . GLY A 1 180 ? 12.160 14.422 47.447 1.00 38.76 378 GLY A CA 1
ATOM 1273 C C . GLY A 1 180 ? 11.371 13.374 46.692 1.00 38.57 378 GLY A C 1
ATOM 1274 O O . GLY A 1 180 ? 11.697 12.192 46.757 1.00 38.93 378 GLY A O 1
ATOM 1275 N N . ALA A 1 181 ? 10.323 13.797 45.989 1.00 38.26 379 ALA A N 1
ATOM 1276 C CA . ALA A 1 181 ? 9.593 12.902 45.104 1.00 37.92 379 ALA A CA 1
ATOM 1277 C C . ALA A 1 181 ? 10.484 12.564 43.910 1.00 37.87 379 ALA A C 1
ATOM 1278 O O . ALA A 1 181 ? 11.220 13.419 43.416 1.00 37.54 379 ALA A O 1
ATOM 1280 N N . GLN A 1 182 ? 10.428 11.314 43.465 1.00 37.79 380 GLN A N 1
ATOM 1281 C CA . GLN A 1 182 ? 11.290 10.866 42.377 1.00 37.98 380 GLN A CA 1
ATOM 1282 C C . GLN A 1 182 ? 10.516 10.369 41.158 1.00 37.96 380 GLN A C 1
ATOM 1283 O O . GLN A 1 182 ? 9.526 9.647 41.285 1.00 37.97 380 GLN A O 1
ATOM 1289 N N . PHE A 1 183 ? 10.985 10.780 39.980 1.00 38.20 381 PHE A N 1
ATOM 1290 C CA . PHE A 1 183 ? 10.340 10.474 38.702 1.00 38.39 381 PHE A CA 1
ATOM 1291 C C . PHE A 1 183 ? 11.363 9.990 37.674 1.00 38.51 381 PHE A C 1
ATOM 1292 O O . PHE A 1 183 ? 12.563 10.232 37.810 1.00 38.21 381 PHE A O 1
ATOM 1300 N N . GLN A 1 184 ? 10.866 9.300 36.649 1.00 38.97 382 GLN A N 1
ATOM 1301 C CA . GLN A 1 184 ? 11.666 8.878 35.501 1.00 39.34 382 GLN A CA 1
ATOM 1302 C C . GLN A 1 184 ? 10.861 9.116 34.221 1.00 39.52 382 GLN A C 1
ATOM 1303 O O . GLN A 1 184 ? 9.642 8.934 34.208 1.00 39.57 382 GLN A O 1
ATOM 1309 N N . LEU A 1 185 ? 11.542 9.540 33.157 1.00 39.72 383 LEU A N 1
ATOM 1310 C CA . LEU A 1 185 ? 10.887 9.836 31.880 1.00 39.87 383 LEU A CA 1
ATOM 1311 C C . LEU A 1 185 ? 11.122 8.748 30.837 1.00 40.08 383 LEU A C 1
ATOM 1312 O O . LEU A 1 185 ? 12.240 8.250 30.686 1.00 40.01 383 LEU A O 1
ATOM 1317 N N . TYR A 1 186 ? 10.058 8.399 30.118 1.00 40.30 384 TYR A N 1
ATOM 1318 C CA . TYR A 1 186 ? 10.117 7.367 29.087 1.00 40.88 384 TYR A CA 1
ATOM 1319 C C . TYR A 1 186 ? 9.605 7.871 27.740 1.00 40.98 384 TYR A C 1
ATOM 1320 O O . TYR A 1 186 ? 8.759 8.768 27.675 1.00 40.65 384 TYR A O 1
ATOM 1329 N N . LYS A 1 187 ? 10.129 7.279 26.670 1.00 41.44 385 LYS A N 1
ATOM 1330 C CA . LYS A 1 187 ? 9.569 7.439 25.333 1.00 41.87 385 LYS A CA 1
ATOM 1331 C C . LYS A 1 187 ? 8.169 6.816 25.294 1.00 42.24 385 LYS A C 1
ATOM 1332 O O . LYS A 1 187 ? 7.960 5.725 25.824 1.00 42.49 385 LYS A O 1
ATOM 1338 N N . ALA A 1 188 ? 7.218 7.521 24.685 1.00 42.72 386 ALA A N 1
ATOM 1339 C CA . ALA A 1 188 ? 5.860 7.006 24.487 1.00 43.23 386 ALA A CA 1
ATOM 1340 C C . ALA A 1 188 ? 5.785 6.142 23.227 1.00 43.67 386 ALA A C 1
ATOM 1341 O O . ALA A 1 188 ? 6.513 6.383 22.261 1.00 43.76 386 ALA A O 1
ATOM 1343 N N . LYS A 1 189 ? 4.903 5.141 23.246 1.00 44.32 387 LYS A N 1
ATOM 1344 C CA . LYS A 1 189 ? 4.724 4.230 22.109 1.00 44.68 387 LYS A CA 1
ATOM 1345 C C . LYS A 1 189 ? 4.091 4.966 20.931 1.00 44.82 387 LYS A C 1
ATOM 1346 O O . LYS A 1 189 ? 4.632 4.958 19.825 1.00 44.77 387 LYS A O 1
ATOM 1352 N N . ASN A 1 190 ? 2.946 5.600 21.175 1.00 44.97 388 ASN A N 1
ATOM 1353 C CA . ASN A 1 190 ? 2.368 6.532 20.218 1.00 45.23 388 ASN A CA 1
ATOM 1354 C C . ASN A 1 190 ? 2.917 7.929 20.493 1.00 45.07 388 ASN A C 1
ATOM 1355 O O . ASN A 1 190 ? 2.251 8.765 21.111 1.00 45.05 388 ASN A O 1
ATOM 1360 N N . ALA A 1 191 ? 4.139 8.165 20.020 1.00 44.96 389 ALA A N 1
ATOM 1361 C CA . ALA A 1 191 ? 4.864 9.409 20.273 1.00 44.72 389 ALA A CA 1
ATOM 1362 C C . ALA A 1 191 ? 4.171 10.667 19.751 1.00 44.49 389 ALA A C 1
ATOM 1363 O O . ALA A 1 191 ? 4.377 11.748 20.299 1.00 44.68 389 ALA A O 1
ATOM 1365 N N . TYR A 1 192 ? 3.350 10.531 18.708 1.00 44.24 390 TYR A N 1
ATOM 1366 C CA . TYR A 1 192 ? 2.741 11.703 18.059 1.00 43.83 390 TYR A CA 1
ATOM 1367 C C . TYR A 1 192 ? 1.206 11.764 18.097 1.00 44.16 390 TYR A C 1
ATOM 1368 O O . TYR A 1 192 ? 0.576 12.442 17.274 1.00 44.08 390 TYR A O 1
ATOM 1377 N N . ALA A 1 193 ? 0.626 11.083 19.084 1.00 44.34 391 ALA A N 1
ATOM 1378 C CA . ALA A 1 193 ? -0.823 11.054 19.309 1.00 44.64 391 ALA A CA 1
ATOM 1379 C C . ALA A 1 193 ? -1.432 12.441 19.458 1.00 44.86 391 ALA A C 1
ATOM 1380 O O . ALA A 1 193 ? -0.781 13.366 19.946 1.00 44.92 391 ALA A O 1
ATOM 1382 N N . GLY A 1 194 ? -2.689 12.575 19.039 1.00 45.15 392 GLY A N 1
ATOM 1383 C CA . GLY A 1 194 ? -3.460 13.794 19.289 1.00 45.59 392 GLY A CA 1
ATOM 1384 C C . GLY A 1 194 ? -3.740 13.934 20.775 1.00 45.84 392 GLY A C 1
ATOM 1385 O O . GLY A 1 194 ? -3.773 15.044 21.311 1.00 45.88 392 GLY A O 1
ATOM 1386 N N . THR A 1 195 ? -3.939 12.792 21.431 1.00 46.12 393 THR A N 1
ATOM 1387 C CA . THR A 1 195 ? -4.088 12.713 22.882 1.00 46.37 393 THR A CA 1
ATOM 1388 C C . THR A 1 195 ? -3.092 11.683 23.411 1.00 46.50 393 THR A C 1
ATOM 1389 O O . THR A 1 195 ? -3.191 10.493 23.093 1.00 46.46 393 THR A O 1
ATOM 1393 N N . CYS A 1 196 ? -2.136 12.150 24.213 1.00 46.71 394 CYS A N 1
ATOM 1394 C CA . CYS A 1 196 ? -1.048 11.304 24.718 1.00 46.92 394 CYS A CA 1
ATOM 1395 C C . CYS A 1 196 ? -1.524 10.207 25.681 1.00 47.46 394 CYS A C 1
ATOM 1396 O O . CYS A 1 196 ? -2.472 10.405 26.443 1.00 47.53 394 CYS A O 1
ATOM 1399 N N . THR A 1 197 ? -0.835 9.068 25.639 1.00 48.00 395 THR A N 1
ATOM 1400 C CA . THR A 1 197 ? -1.243 7.839 26.327 1.00 48.81 395 THR A CA 1
ATOM 1401 C C . THR A 1 197 ? -0.193 7.380 27.357 1.00 49.12 395 THR A C 1
ATOM 1402 O O . THR A 1 197 ? 0.970 7.788 27.293 1.00 49.24 395 THR A O 1
ATOM 1406 N N . LYS A 1 198 ? -0.611 6.535 28.300 1.00 49.54 396 LYS A N 1
ATOM 1407 C CA . LYS A 1 198 ? 0.282 5.972 29.323 1.00 49.95 396 LYS A CA 1
ATOM 1408 C C . LYS A 1 198 ? 1.282 4.935 28.788 1.00 50.18 396 LYS A C 1
ATOM 1409 O O . LYS A 1 198 ? 2.223 4.561 29.492 1.00 50.12 396 LYS A O 1
ATOM 1415 N N . ASP A 1 199 ? 1.072 4.474 27.554 1.00 50.61 397 ASP A N 1
ATOM 1416 C CA . ASP A 1 199 ? 1.905 3.426 26.945 1.00 51.02 397 ASP A CA 1
ATOM 1417 C C . ASP A 1 199 ? 3.348 3.862 26.682 1.00 51.08 397 ASP A C 1
ATOM 1418 O O . ASP A 1 199 ? 3.592 4.843 25.976 1.00 51.22 397 ASP A O 1
ATOM 1423 N N . LYS A 1 200 ? 4.295 3.112 27.245 1.00 51.15 398 LYS A N 1
ATOM 1424 C CA . LYS A 1 200 ? 5.713 3.469 27.190 1.00 51.22 398 LYS A CA 1
ATOM 1425 C C . LYS A 1 200 ? 6.591 2.327 26.671 1.00 51.25 398 LYS A C 1
ATOM 1426 O O . LYS A 1 200 ? 6.149 1.176 26.595 1.00 51.33 398 LYS A O 1
ATOM 1432 N N . GLU A 1 201 ? 7.830 2.663 26.310 1.00 51.07 399 GLU A N 1
ATOM 1433 C CA . GLU A 1 201 ? 8.852 1.676 25.953 1.00 51.01 399 GLU A CA 1
ATOM 1434 C C . GLU A 1 201 ? 10.256 2.237 26.189 1.00 50.63 399 GLU A C 1
ATOM 1435 O O . GLU A 1 201 ? 10.435 3.451 26.332 1.00 50.71 399 GLU A O 1
ATOM 1441 N N . GLY A 1 202 ? 11.242 1.345 26.236 1.00 50.14 400 GLY A N 1
ATOM 1442 C CA . GLY A 1 202 ? 12.642 1.740 26.384 1.00 49.39 400 GLY A CA 1
ATOM 1443 C C . GLY A 1 202 ? 13.069 1.967 27.822 1.00 48.90 400 GLY A C 1
ATOM 1444 O O . GLY A 1 202 ? 12.284 1.780 28.754 1.00 48.86 400 GLY A O 1
ATOM 1445 N N . ASP A 1 203 ? 14.327 2.363 27.995 1.00 48.14 401 ASP A N 1
ATOM 1446 C CA . ASP A 1 203 ? 14.871 2.689 29.308 1.00 47.49 401 ASP A CA 1
ATOM 1447 C C . ASP A 1 203 ? 14.610 4.161 29.664 1.00 46.65 401 ASP A C 1
ATOM 1448 O O . ASP A 1 203 ? 14.258 4.957 28.786 1.00 46.74 401 ASP A O 1
ATOM 1453 N N . PRO A 1 204 ? 14.758 4.526 30.955 1.00 45.71 402 PRO A N 1
ATOM 1454 C CA . PRO A 1 204 ? 14.612 5.923 31.372 1.00 44.79 402 PRO A CA 1
ATOM 1455 C C . PRO A 1 204 ? 15.524 6.883 30.602 1.00 43.92 402 PRO A C 1
ATOM 1456 O O . PRO A 1 204 ? 16.648 6.522 30.239 1.00 44.03 402 PRO A O 1
ATOM 1460 N N . ILE A 1 205 ? 1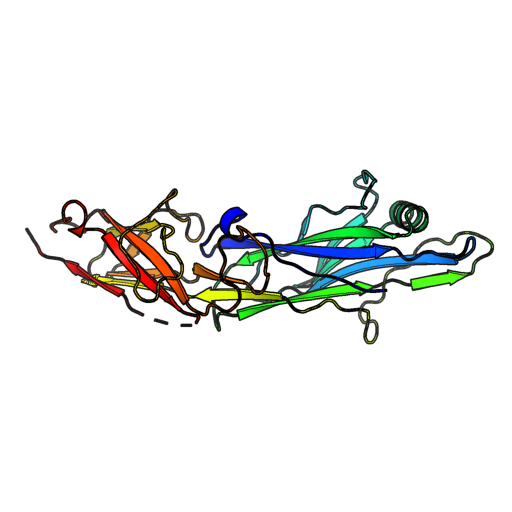5.032 8.095 30.367 1.00 42.70 403 ILE A N 1
ATOM 1461 C CA . ILE A 1 205 ? 15.761 9.111 29.612 1.00 41.41 403 ILE A CA 1
ATOM 1462 C C . ILE A 1 205 ? 16.686 9.918 30.522 1.00 40.95 403 ILE A C 1
ATOM 1463 O O . ILE A 1 205 ? 16.259 10.435 31.559 1.00 40.84 403 ILE A O 1
ATOM 1468 N N . ALA A 1 206 ? 17.953 10.024 30.128 1.00 40.26 404 ALA A N 1
ATOM 1469 C CA . ALA A 1 206 ? 18.924 10.817 30.874 1.00 39.61 404 ALA A CA 1
ATOM 1470 C C . ALA A 1 206 ? 18.717 12.313 30.649 1.00 39.18 404 ALA A C 1
ATOM 1471 O O . ALA A 1 206 ? 18.728 12.794 29.510 1.00 39.03 404 ALA A O 1
ATOM 1473 N N . ILE A 1 207 ? 18.506 13.035 31.748 1.00 38.70 405 ILE A N 1
ATOM 1474 C CA . ILE A 1 207 ? 18.398 14.489 31.742 1.00 38.18 405 ILE A CA 1
ATOM 1475 C C . ILE A 1 207 ? 19.679 15.034 32.357 1.00 38.46 405 ILE A C 1
ATOM 1476 O O . ILE A 1 207 ? 19.924 14.857 33.552 1.00 38.17 405 ILE A O 1
ATOM 1481 N N . ASN A 1 208 ? 20.500 15.683 31.532 1.00 38.60 406 ASN A N 1
ATOM 1482 C CA . ASN A 1 208 ? 21.855 16.082 31.926 1.00 38.89 406 ASN A CA 1
ATOM 1483 C C . ASN A 1 208 ? 22.625 14.946 32.628 1.00 39.01 406 ASN A C 1
ATOM 1484 O O . ASN A 1 208 ? 23.286 15.161 33.649 1.00 38.87 406 ASN A O 1
ATOM 1489 N N . GLY A 1 209 ? 22.511 13.737 32.075 1.00 39.28 407 GLY A N 1
ATOM 1490 C CA . GLY A 1 209 ? 23.246 12.567 32.561 1.00 39.56 407 GLY A CA 1
ATOM 1491 C C . GLY A 1 209 ? 22.573 11.794 33.683 1.00 39.69 407 GLY A C 1
ATOM 1492 O O . GLY A 1 209 ? 23.019 10.707 34.047 1.00 39.77 407 GLY A O 1
ATOM 1493 N N . GLU A 1 210 ? 21.495 12.351 34.228 1.00 39.78 408 GLU A N 1
ATOM 1494 C CA . GLU A 1 210 ? 20.773 11.722 35.327 1.00 39.92 408 GLU A CA 1
ATOM 1495 C C . GLU A 1 210 ? 19.430 11.168 34.850 1.00 39.60 408 GLU A C 1
ATOM 1496 O O . GLU A 1 210 ? 18.649 11.880 34.209 1.00 39.44 408 GLU A O 1
ATOM 1502 N N . THR A 1 211 ? 19.175 9.897 35.161 1.00 39.40 409 THR A N 1
ATOM 1503 C CA . THR A 1 211 ? 17.944 9.210 34.741 1.00 39.19 409 THR A CA 1
ATOM 1504 C C . THR A 1 211 ? 16.860 9.201 35.821 1.00 39.09 409 THR A C 1
ATOM 1505 O O . THR A 1 211 ? 15.746 8.722 35.588 1.00 38.88 409 THR A O 1
ATOM 1509 N N . THR A 1 212 ? 17.193 9.717 37.002 1.00 38.82 410 THR A N 1
ATOM 1510 C CA . THR A 1 212 ? 16.219 9.877 38.080 1.00 38.59 410 THR A CA 1
ATOM 1511 C C . THR A 1 212 ? 16.085 11.356 38.402 1.00 38.37 410 THR A C 1
ATOM 1512 O O . THR A 1 212 ? 17.082 12.044 38.615 1.00 38.46 410 THR A O 1
ATOM 1516 N N . LEU A 1 213 ? 14.846 11.833 38.422 1.00 38.08 411 LEU A N 1
ATOM 1517 C CA . LEU A 1 213 ? 14.562 13.236 38.683 1.00 37.95 411 LEU A CA 1
ATOM 1518 C C . LEU A 1 213 ? 13.952 13.395 40.067 1.00 37.90 411 LEU A C 1
ATOM 1519 O O . LEU A 1 213 ? 13.049 12.645 40.442 1.00 37.85 411 LEU A O 1
ATOM 1524 N N . THR A 1 214 ? 14.456 14.373 40.813 1.00 37.66 412 THR A N 1
ATOM 1525 C CA . THR A 1 214 ? 14.023 14.618 42.189 1.00 37.60 412 THR A CA 1
ATOM 1526 C C . THR A 1 214 ? 13.516 16.044 42.344 1.00 37.57 412 THR A C 1
ATOM 1527 O O . THR A 1 214 ? 14.208 17.001 41.977 1.00 37.53 412 THR A O 1
ATOM 1531 N N . THR A 1 215 ? 12.302 16.170 42.878 1.00 37.43 413 THR A N 1
ATOM 1532 C CA . THR A 1 215 ? 11.686 17.467 43.153 1.00 37.32 413 THR A CA 1
ATOM 1533 C C . THR A 1 215 ? 12.455 18.220 44.235 1.00 37.43 413 THR A C 1
ATOM 1534 O O . THR A 1 215 ? 12.889 17.630 45.234 1.00 37.11 413 THR A O 1
ATOM 1538 N N . ASP A 1 216 ? 12.621 19.523 44.025 1.00 37.58 414 ASP A N 1
ATOM 1539 C CA . ASP A 1 216 ? 13.357 20.369 44.959 1.00 37.95 414 ASP A CA 1
ATOM 1540 C C . ASP A 1 216 ? 12.452 20.857 46.096 1.00 38.17 414 ASP A C 1
ATOM 1541 O O . ASP A 1 216 ? 11.323 20.380 46.245 1.00 37.98 414 ASP A O 1
ATOM 1546 N N . ALA A 1 217 ? 12.950 21.807 46.886 1.00 38.52 415 ALA A N 1
ATOM 1547 C CA . ALA A 1 217 ? 12.211 22.346 48.037 1.00 38.80 415 ALA A CA 1
ATOM 1548 C C . ALA A 1 217 ? 10.833 22.903 47.665 1.00 38.85 415 ALA A C 1
ATOM 1549 O O . ALA A 1 217 ? 9.910 22.886 48.488 1.00 39.14 415 ALA A O 1
ATOM 1551 N N . GLN A 1 218 ? 10.698 23.372 46.423 1.00 38.53 416 GLN A N 1
ATOM 1552 C CA . GLN A 1 218 ? 9.436 23.927 45.920 1.00 38.28 416 GLN A CA 1
ATOM 1553 C C . GLN A 1 218 ? 8.588 22.871 45.213 1.00 37.76 416 GLN A C 1
ATOM 1554 O O . GLN A 1 218 ? 7.540 23.179 44.641 1.00 37.73 416 GLN A O 1
ATOM 1560 N N . GLY A 1 219 ? 9.049 21.624 45.266 1.00 37.23 417 GLY A N 1
ATOM 1561 C CA . GLY A 1 219 ? 8.355 20.500 44.648 1.00 36.76 417 GLY A CA 1
ATOM 1562 C C . GLY A 1 219 ? 8.483 20.476 43.135 1.00 36.31 417 GLY A C 1
ATOM 1563 O O . GLY A 1 219 ? 7.677 19.842 42.458 1.00 36.15 417 GLY A O 1
ATOM 1564 N N . ALA A 1 220 ? 9.505 21.152 42.612 1.00 36.02 418 ALA A N 1
ATOM 1565 C CA . ALA A 1 220 ? 9.673 21.327 41.163 1.00 35.63 418 ALA A CA 1
ATOM 1566 C C . ALA A 1 220 ? 10.793 20.482 40.558 1.00 35.31 418 ALA A C 1
ATOM 1567 O O . ALA A 1 220 ? 11.851 20.309 41.168 1.00 35.32 418 ALA A O 1
ATOM 1569 N N . ILE A 1 221 ? 10.533 19.955 39.359 1.00 34.90 419 ILE A N 1
ATOM 1570 C CA . ILE A 1 221 ? 11.574 19.450 38.460 1.00 34.55 419 ILE A CA 1
ATOM 1571 C C . ILE A 1 221 ? 11.476 20.236 37.153 1.00 34.35 419 ILE A C 1
ATOM 1572 O O . ILE A 1 221 ? 10.416 20.276 36.525 1.00 34.25 419 ILE A O 1
ATOM 1577 N N . ASN A 1 222 ? 12.576 20.867 36.753 1.00 34.19 420 ASN A N 1
ATOM 1578 C CA . ASN A 1 222 ? 12.608 21.617 35.496 1.00 34.24 420 ASN A CA 1
ATOM 1579 C C . ASN A 1 222 ? 13.465 20.924 34.443 1.00 33.71 420 ASN A C 1
ATOM 1580 O O . ASN A 1 222 ? 14.692 20.917 34.532 1.00 33.56 420 ASN A O 1
ATOM 1585 N N . VAL A 1 223 ? 12.798 20.322 33.463 1.00 33.36 421 VAL A N 1
ATOM 1586 C CA . VAL A 1 223 ? 13.465 19.667 32.338 1.00 32.73 421 VAL A CA 1
ATOM 1587 C C . VAL A 1 223 ? 13.612 20.685 31.210 1.00 32.38 421 VAL A C 1
ATOM 1588 O O . VAL A 1 223 ? 12.635 21.039 30.553 1.00 32.06 421 VAL A O 1
ATOM 1592 N N . LYS A 1 224 ? 14.842 21.152 30.995 1.00 31.98 422 LYS A N 1
ATOM 1593 C CA . LYS A 1 224 ? 15.099 22.266 30.078 1.00 31.54 422 LYS A CA 1
ATOM 1594 C C . LYS A 1 224 ? 15.078 21.896 28.588 1.00 30.68 422 LYS A C 1
ATOM 1595 O O . LYS A 1 224 ? 15.171 22.772 27.725 1.00 31.05 422 LYS A O 1
ATOM 1601 N N . GLY A 1 225 ? 14.934 20.612 28.283 1.00 29.47 423 GLY A N 1
ATOM 1602 C CA . GLY A 1 225 ? 14.834 20.192 26.892 1.00 28.19 423 GLY A CA 1
ATOM 1603 C C . GLY A 1 225 ? 14.497 18.736 26.698 1.00 27.27 423 GLY A C 1
ATOM 1604 O O . GLY A 1 225 ? 15.164 17.860 27.246 1.00 26.89 423 GLY A O 1
ATOM 1605 N N . LEU A 1 226 ? 13.447 18.492 25.917 1.00 26.61 424 LEU A N 1
ATOM 1606 C CA . LEU A 1 226 ? 13.123 17.164 25.400 1.00 26.01 424 LEU A CA 1
ATOM 1607 C C . LEU A 1 226 ? 12.889 17.267 23.895 1.00 25.36 424 LEU A C 1
ATOM 1608 O O . LEU A 1 226 ? 12.295 18.237 23.424 1.00 25.09 424 LEU A O 1
ATOM 1613 N N . PHE A 1 227 ? 13.353 16.265 23.151 1.00 24.71 425 PHE A N 1
ATOM 1614 C CA . PHE A 1 227 ? 13.219 16.242 21.686 1.00 24.11 425 PHE A CA 1
ATOM 1615 C C . PHE A 1 227 ? 11.754 16.142 21.247 1.00 23.95 425 PHE A C 1
ATOM 1616 O O . PHE A 1 227 ? 10.971 15.403 21.839 1.00 23.82 425 PHE A O 1
ATOM 1624 N N . ILE A 1 228 ? 11.385 16.902 20.217 1.00 23.55 426 ILE A N 1
ATOM 1625 C CA . ILE A 1 228 ? 10.020 16.861 19.694 1.00 23.13 426 ILE A CA 1
ATOM 1626 C C . ILE A 1 228 ? 9.962 16.214 18.313 1.00 23.05 426 ILE A C 1
ATOM 1627 O O . ILE A 1 228 ? 9.236 15.235 18.115 1.00 23.04 426 ILE A O 1
ATOM 1632 N N . SER A 1 229 ? 10.741 16.764 17.376 1.00 22.75 427 SER A N 1
ATOM 1633 C CA . SER A 1 229 ? 10.743 16.324 15.979 1.00 21.88 427 SER A CA 1
ATOM 1634 C C . SER A 1 229 ? 11.879 17.016 15.228 1.00 21.58 427 SER A C 1
ATOM 1635 O O . SER A 1 229 ? 12.447 17.997 15.712 1.00 21.24 427 SER A O 1
ATOM 1638 N N . ASP A 1 230 ? 12.207 16.501 14.044 1.00 21.22 428 ASP A N 1
ATOM 1639 C CA . ASP A 1 230 ? 13.164 17.191 13.175 1.00 20.72 428 ASP A CA 1
ATOM 1640 C C . ASP A 1 230 ? 12.661 17.320 11.736 1.00 20.10 428 ASP A C 1
ATOM 1641 O O . ASP A 1 230 ? 11.627 16.752 11.376 1.00 19.50 428 ASP A O 1
ATOM 1646 N N . SER A 1 231 ? 13.401 18.074 10.925 1.00 19.85 429 SER A N 1
ATOM 1647 C CA . SER A 1 231 ? 12.963 18.448 9.585 1.00 19.58 429 SER A CA 1
ATOM 1648 C C . SER A 1 231 ? 13.290 17.388 8.521 1.00 20.15 429 SER A C 1
ATOM 1649 O O . SER A 1 231 ? 12.999 17.588 7.342 1.00 19.43 429 SER A O 1
ATOM 1652 N N . ILE A 1 232 ? 13.877 16.267 8.939 1.00 20.69 430 ILE A N 1
ATOM 1653 C CA . ILE A 1 232 ? 14.283 15.220 7.990 1.00 22.24 430 ILE A CA 1
ATOM 1654 C C . ILE A 1 232 ? 13.167 14.212 7.755 1.00 23.36 430 ILE A C 1
ATOM 1655 O O . ILE A 1 232 ? 12.578 13.708 8.705 1.00 24.08 430 ILE A O 1
ATOM 1660 N N . ASP A 1 233 ? 12.884 13.917 6.496 1.00 25.18 431 ASP A N 1
ATOM 1661 C CA . ASP A 1 233 ? 11.901 12.878 6.158 1.00 26.59 431 ASP A CA 1
ATOM 1662 C C . ASP A 1 233 ? 12.586 11.525 5.951 1.00 26.54 431 ASP A C 1
ATOM 1663 O O . ASP A 1 233 ? 13.805 11.455 5.762 1.00 26.81 431 ASP A O 1
ATOM 1668 N N . GLY A 1 234 ? 11.807 10.450 5.993 1.00 26.30 432 GLY A N 1
ATOM 1669 C CA . GLY A 1 234 ? 12.361 9.117 5.796 1.00 26.55 432 GLY A CA 1
ATOM 1670 C C . GLY A 1 234 ? 11.757 8.064 6.691 1.00 26.47 432 GLY A C 1
ATOM 1671 O O . GLY A 1 234 ? 11.331 8.352 7.814 1.00 26.49 432 GLY A O 1
ATOM 1672 N N . ALA A 1 235 ? 11.729 6.837 6.176 1.00 26.38 433 ALA A N 1
ATOM 1673 C CA . ALA A 1 235 ? 11.112 5.699 6.844 1.00 26.56 433 ALA A CA 1
ATOM 1674 C C . ALA A 1 235 ? 11.776 5.359 8.172 1.00 26.96 433 ALA A C 1
ATOM 1675 O O . ALA A 1 235 ? 13.001 5.415 8.292 1.00 26.46 433 ALA A O 1
ATOM 1677 N N . ASN A 1 236 ? 10.950 5.013 9.161 1.00 27.50 434 ASN A N 1
ATOM 1678 C CA . ASN A 1 236 ? 11.413 4.444 10.437 1.00 28.63 434 ASN A CA 1
ATOM 1679 C C . ASN A 1 236 ? 12.441 5.299 11.200 1.00 29.11 434 ASN A C 1
ATOM 1680 O O . ASN A 1 236 ? 13.430 4.777 11.733 1.00 29.57 434 ASN A O 1
ATOM 1685 N N . ARG A 1 237 ? 12.213 6.611 11.247 1.00 29.70 435 ARG A N 1
ATOM 1686 C CA . ARG A 1 237 ? 13.161 7.529 11.892 1.00 29.95 435 ARG A CA 1
ATOM 1687 C C . ARG A 1 237 ? 12.772 7.978 13.301 1.00 30.62 435 ARG A C 1
ATOM 1688 O O . ARG A 1 237 ? 13.447 8.832 13.883 1.00 30.98 435 ARG A O 1
ATOM 1696 N N . ASP A 1 238 ? 11.698 7.416 13.855 1.00 30.89 436 ASP A N 1
ATOM 1697 C CA . ASP A 1 238 ? 11.221 7.832 15.181 1.00 31.31 436 ASP A CA 1
ATOM 1698 C C . ASP A 1 238 ? 10.882 9.332 15.137 1.00 31.16 436 ASP A C 1
ATOM 1699 O O . ASP A 1 238 ? 11.188 10.087 16.063 1.00 31.32 436 ASP A O 1
ATOM 1704 N N . ASN A 1 239 ? 10.260 9.752 14.037 1.00 30.89 437 ASN A N 1
ATOM 1705 C CA . ASN A 1 239 ? 10.062 11.166 13.750 1.00 30.34 437 ASN A CA 1
ATOM 1706 C C . ASN A 1 239 ? 8.733 11.420 13.060 1.00 30.85 437 ASN A C 1
ATOM 1707 O O . ASN A 1 239 ? 8.153 10.512 12.463 1.00 31.24 437 ASN A O 1
ATOM 1712 N N . GLN A 1 240 ? 8.254 12.655 13.168 1.00 31.43 438 GLN A N 1
ATOM 1713 C CA . GLN A 1 240 ? 7.165 13.156 12.344 1.00 32.06 438 GLN A CA 1
ATOM 1714 C C . GLN A 1 240 ? 7.548 14.569 11.919 1.00 32.66 438 GLN A C 1
ATOM 1715 O O . GLN A 1 240 ? 7.503 15.508 12.717 1.00 32.72 438 GLN A O 1
ATOM 1721 N N . LYS A 1 241 ? 7.940 14.696 10.652 1.00 33.26 439 LYS A N 1
ATOM 1722 C CA . LYS A 1 241 ? 8.596 15.890 10.102 1.00 34.31 439 LYS A CA 1
ATOM 1723 C C . LYS A 1 241 ? 7.981 17.241 10.497 1.00 34.85 439 LYS A C 1
ATOM 1724 O O . LYS A 1 241 ? 8.701 18.165 10.885 1.00 35.22 439 LYS A O 1
ATOM 1730 N N . ASP A 1 242 ? 6.661 17.355 10.392 1.00 35.42 440 ASP A N 1
ATOM 1731 C CA . ASP A 1 242 ? 5.989 18.639 10.605 1.00 36.24 440 ASP A CA 1
ATOM 1732 C C . ASP A 1 242 ? 5.320 18.762 11.980 1.00 36.19 440 ASP A C 1
ATOM 1733 O O . ASP A 1 242 ? 4.382 19.548 12.154 1.00 36.70 440 ASP A O 1
ATOM 1738 N N . ALA A 1 243 ? 5.810 18.005 12.958 1.00 36.08 441 ALA A N 1
ATOM 1739 C CA . ALA A 1 243 ? 5.197 17.993 14.292 1.00 35.53 441 ALA A CA 1
ATOM 1740 C C . ALA A 1 243 ? 5.789 19.040 15.236 1.00 35.26 441 ALA A C 1
ATOM 1741 O O . ALA A 1 243 ? 7.005 19.269 15.259 1.00 35.21 441 ALA A O 1
ATOM 1743 N N . THR A 1 244 ? 4.904 19.684 15.995 1.00 34.77 442 THR A N 1
ATOM 1744 C CA . THR A 1 244 ? 5.278 20.750 16.920 1.00 34.53 442 THR A CA 1
ATOM 1745 C C . THR A 1 244 ? 5.053 20.326 18.374 1.00 34.19 442 THR A C 1
ATOM 1746 O O . THR A 1 244 ? 5.190 21.138 19.291 1.00 33.89 442 THR A O 1
ATOM 1750 N N . ALA A 1 245 ? 4.693 19.060 18.566 1.00 34.05 443 ALA A N 1
ATOM 1751 C CA . ALA A 1 245 ? 4.471 18.479 19.889 1.00 34.19 443 ALA A CA 1
ATOM 1752 C C . ALA A 1 245 ? 4.769 16.983 19.858 1.00 34.13 443 ALA A C 1
ATOM 1753 O O . ALA A 1 245 ? 4.563 16.335 18.835 1.00 34.11 443 ALA A O 1
ATOM 1755 N N . ARG A 1 246 ? 5.261 16.443 20.975 1.00 34.22 444 ARG A N 1
ATOM 1756 C CA . ARG A 1 246 ? 5.565 15.014 21.091 1.00 34.43 444 ARG A CA 1
ATOM 1757 C C . ARG A 1 246 ? 5.190 14.483 22.476 1.00 34.89 444 ARG A C 1
ATOM 1758 O O . ARG A 1 246 ? 5.347 15.189 23.478 1.00 34.91 444 ARG A O 1
ATOM 1766 N N . CYS A 1 247 ? 4.701 13.243 22.518 1.00 35.22 445 CYS A N 1
ATOM 1767 C CA . CYS A 1 247 ? 4.298 12.584 23.763 1.00 35.84 445 CYS A CA 1
ATOM 1768 C C . CYS A 1 247 ? 5.448 11.858 24.453 1.00 35.24 445 CYS A C 1
ATOM 1769 O O . CYS A 1 247 ? 6.272 11.195 23.807 1.00 34.78 445 CYS A O 1
ATOM 1772 N N . TYR A 1 248 ? 5.474 11.985 25.777 1.00 34.56 446 TYR A N 1
ATOM 1773 C CA . TYR A 1 248 ? 6.350 11.203 26.636 1.00 34.14 446 TYR A CA 1
ATOM 1774 C C . TYR A 1 248 ? 5.530 10.609 27.788 1.00 34.28 446 TYR A C 1
ATOM 1775 O O . TYR A 1 248 ? 4.359 10.956 27.969 1.00 33.84 446 TYR A O 1
ATOM 1784 N N . VAL A 1 249 ? 6.151 9.710 28.548 1.00 34.58 447 VAL A N 1
ATOM 1785 C CA . VAL A 1 249 ? 5.497 9.054 29.684 1.00 35.32 447 VAL A CA 1
ATOM 1786 C C . VAL A 1 249 ? 6.296 9.287 30.971 1.00 35.79 447 VAL A C 1
ATOM 1787 O O . VAL A 1 249 ? 7.461 8.886 31.081 1.00 35.96 447 VAL A O 1
ATOM 1791 N N . LEU A 1 250 ? 5.659 9.951 31.932 1.00 36.43 448 LEU A N 1
ATOM 1792 C CA . LEU A 1 250 ? 6.270 10.232 33.230 1.00 37.01 448 LEU A CA 1
ATOM 1793 C C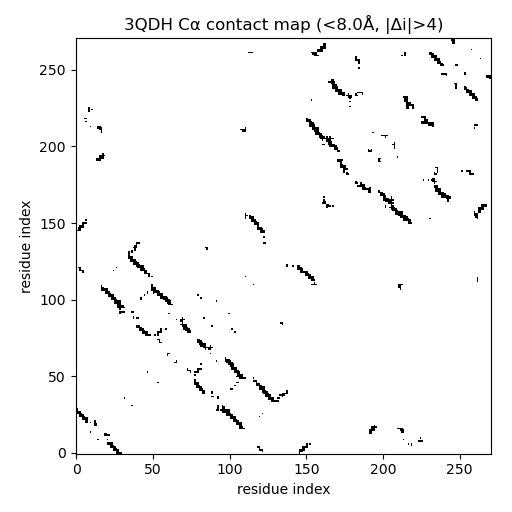 . LEU A 1 250 ? 5.851 9.186 34.264 1.00 37.50 448 LEU A C 1
ATOM 1794 O O . LEU A 1 250 ? 4.666 8.919 34.440 1.00 37.75 448 LEU A O 1
ATOM 1799 N N . VAL A 1 251 ? 6.836 8.598 34.935 1.00 38.24 449 VAL A N 1
ATOM 1800 C CA . VAL A 1 251 ? 6.595 7.558 35.934 1.00 38.69 449 VAL A CA 1
ATOM 1801 C C . VAL A 1 251 ? 7.131 8.011 37.292 1.00 38.81 449 VAL A C 1
ATOM 1802 O O . VAL A 1 251 ? 8.308 8.349 37.412 1.00 38.91 449 VAL A O 1
ATOM 1806 N N . GLU A 1 252 ? 6.265 8.025 38.306 1.00 39.07 450 GLU A N 1
ATOM 1807 C CA . GLU A 1 252 ? 6.701 8.278 39.682 1.00 39.17 450 GLU A CA 1
ATOM 1808 C C . GLU A 1 252 ? 7.318 7.010 40.274 1.00 39.23 450 GLU A C 1
ATOM 1809 O O . GLU A 1 252 ? 6.683 5.953 40.310 1.00 39.24 450 GLU A O 1
ATOM 1815 N N . THR A 1 253 ? 8.564 7.125 40.719 1.00 39.17 451 THR A N 1
ATOM 1816 C CA . THR A 1 253 ? 9.317 5.980 41.222 1.00 39.35 451 THR A CA 1
ATOM 1817 C C . THR A 1 253 ? 9.433 5.969 42.749 1.00 39.45 451 THR A C 1
ATOM 1818 O O . THR A 1 253 ? 9.627 4.909 43.356 1.00 39.61 451 THR A O 1
ATOM 1822 N N . LYS A 1 254 ? 9.318 7.149 43.358 1.00 39.36 452 LYS A N 1
ATOM 1823 C CA . LYS A 1 254 ? 9.370 7.286 44.815 1.00 39.30 452 LYS A CA 1
ATOM 1824 C C . LYS A 1 254 ? 8.506 8.449 45.298 1.00 38.95 452 LYS A C 1
ATOM 1825 O O . LYS A 1 254 ? 8.645 9.590 44.833 1.00 38.74 452 LYS A O 1
ATOM 1831 N N . ALA A 1 255 ? 7.610 8.141 46.231 1.00 38.69 453 ALA A N 1
ATOM 1832 C CA . ALA A 1 255 ? 6.756 9.142 46.853 1.00 38.34 453 ALA A CA 1
ATOM 1833 C C . ALA A 1 255 ? 7.583 10.003 47.804 1.00 38.04 453 ALA A C 1
ATOM 1834 O O . ALA A 1 255 ? 8.576 9.525 48.358 1.00 38.15 453 ALA A O 1
ATOM 1836 N N . PRO A 1 256 ? 7.196 11.281 47.985 1.00 37.70 454 PRO A N 1
ATOM 1837 C CA . PRO A 1 256 ? 7.882 12.065 49.012 1.00 37.69 454 PRO A CA 1
ATOM 1838 C C . PRO A 1 256 ? 7.560 11.495 50.399 1.00 37.61 454 PRO A C 1
ATOM 1839 O O . PRO A 1 256 ? 6.594 10.736 50.541 1.00 37.45 454 PRO A O 1
ATOM 1843 N N . ALA A 1 257 ? 8.360 11.856 51.399 1.00 37.67 455 ALA A N 1
ATOM 1844 C CA . ALA A 1 257 ? 8.244 11.282 52.748 1.00 37.94 455 ALA A CA 1
ATOM 1845 C C . ALA A 1 257 ? 6.828 11.345 53.333 1.00 38.06 455 ALA A C 1
ATOM 1846 O O . ALA A 1 257 ? 6.250 12.427 53.473 1.00 37.96 455 ALA A O 1
ATOM 1848 N N . GLY A 1 258 ? 6.277 10.173 53.647 1.00 38.29 456 GLY A N 1
ATOM 1849 C CA . GLY A 1 258 ? 4.962 10.061 54.283 1.00 38.88 456 GLY A CA 1
ATOM 1850 C C . GLY A 1 258 ? 3.765 9.980 53.348 1.00 39.31 456 GLY A C 1
ATOM 1851 O O . GLY A 1 258 ? 2.623 9.894 53.801 1.00 39.28 456 GLY A O 1
ATOM 1852 N N . TYR A 1 259 ? 4.017 10.001 52.042 1.00 39.73 457 TYR A N 1
ATOM 1853 C CA . TYR A 1 259 ? 2.932 10.034 51.064 1.00 39.90 457 TYR A CA 1
ATOM 1854 C C . TYR A 1 259 ? 2.723 8.709 50.334 1.00 40.33 457 TYR A C 1
ATOM 1855 O O . TYR A 1 259 ? 3.632 7.883 50.252 1.00 40.35 457 TYR A O 1
ATOM 1864 N N . VAL A 1 260 ? 1.510 8.515 49.819 1.00 40.93 458 VAL A N 1
ATOM 1865 C CA . VAL A 1 260 ? 1.158 7.309 49.067 1.00 41.60 458 VAL A CA 1
ATOM 1866 C C . VAL A 1 260 ? 1.752 7.355 47.658 1.00 41.92 458 VAL A C 1
ATOM 1867 O O . VAL A 1 260 ? 1.533 8.318 46.916 1.00 41.97 458 VAL A O 1
ATOM 1871 N N . LEU A 1 261 ? 2.505 6.315 47.304 1.00 42.41 459 LEU A N 1
ATOM 1872 C CA . LEU A 1 261 ? 2.917 6.091 45.921 1.00 43.03 459 LEU A CA 1
ATOM 1873 C C . LEU A 1 261 ? 1.875 5.195 45.245 1.00 43.25 459 LEU A C 1
ATOM 1874 O O . LEU A 1 261 ? 1.792 4.002 45.558 1.00 43.44 459 LEU A O 1
ATOM 1879 N N . PRO A 1 262 ? 1.077 5.767 44.319 1.00 43.39 460 PRO A N 1
ATOM 1880 C CA . PRO A 1 262 ? -0.021 5.033 43.681 1.00 43.35 460 PRO A CA 1
ATOM 1881 C C . PRO A 1 262 ? 0.442 3.760 42.971 1.00 43.29 460 PRO A C 1
ATOM 1882 O O . PRO A 1 262 ? 1.560 3.710 42.448 1.00 43.29 460 PRO A O 1
ATOM 1886 N N . ALA A 1 263 ? -0.419 2.744 42.963 1.00 43.13 461 ALA A N 1
ATOM 1887 C CA . ALA A 1 263 ? -0.084 1.435 42.397 1.00 42.83 461 ALA A CA 1
ATOM 1888 C C . ALA A 1 263 ? -0.308 1.375 40.887 1.00 42.51 461 ALA A C 1
ATOM 1889 O O . ALA A 1 263 ? -1.274 1.946 40.370 1.00 42.59 461 ALA A O 1
ATOM 1891 N N . GLY A 1 264 ? 0.591 0.680 40.192 1.00 42.00 462 GLY A N 1
ATOM 1892 C CA . GLY A 1 264 ? 0.483 0.472 38.745 1.00 41.32 462 GLY A CA 1
ATOM 1893 C C . GLY A 1 264 ? 0.290 1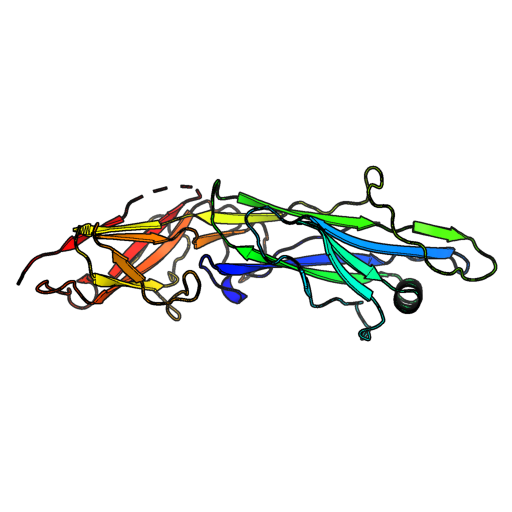.752 37.949 1.00 40.61 462 GLY A C 1
ATOM 1894 O O . GLY A 1 264 ? 1.128 2.660 38.004 1.00 40.89 462 GLY A O 1
ATOM 1895 N N . ASP A 1 265 ? -0.834 1.825 37.230 1.00 39.69 463 ASP A N 1
ATOM 1896 C CA . ASP A 1 265 ? -1.150 2.953 36.338 1.00 38.44 463 ASP A CA 1
ATOM 1897 C C . ASP A 1 265 ? -1.367 4.275 37.071 1.00 39.22 463 ASP A C 1
ATOM 1898 O O . ASP A 1 265 ? -1.381 5.338 36.442 1.00 39.64 463 ASP A O 1
ATOM 1903 N N . GLY A 1 266 ? -1.559 4.213 38.387 1.00 39.73 464 GLY A N 1
ATOM 1904 C CA . GLY A 1 266 ? -1.774 5.415 39.185 1.00 40.29 464 GLY A CA 1
ATOM 1905 C C . GLY A 1 266 ? -0.572 6.343 39.189 1.00 40.57 464 GLY A C 1
ATOM 1906 O O . GLY A 1 266 ? -0.723 7.558 39.298 1.00 40.94 464 GLY A O 1
ATOM 1907 N N . ALA A 1 267 ? 0.619 5.761 39.063 1.00 40.82 465 ALA A N 1
ATOM 1908 C CA . ALA A 1 267 ? 1.879 6.501 39.142 1.00 41.14 465 ALA A CA 1
ATOM 1909 C C . ALA A 1 267 ? 2.464 6.866 37.769 1.00 41.25 465 ALA A C 1
ATOM 1910 O O . ALA A 1 267 ? 3.607 7.329 37.681 1.00 41.41 465 ALA A O 1
ATOM 1912 N N . VAL A 1 268 ? 1.676 6.666 36.712 1.00 41.39 466 VAL A N 1
ATOM 1913 C CA . VAL A 1 268 ? 2.114 6.924 35.334 1.00 41.34 466 VAL A CA 1
ATOM 1914 C C . VAL A 1 268 ? 1.325 8.083 34.710 1.00 41.33 466 VAL A C 1
ATOM 1915 O O . VAL A 1 268 ? 0.096 8.053 34.666 1.00 41.45 466 VAL A O 1
ATOM 1919 N N . THR A 1 269 ? 2.042 9.098 34.226 1.00 41.19 467 THR A N 1
ATOM 1920 C CA . THR A 1 269 ? 1.419 10.291 33.651 1.00 40.99 467 THR A CA 1
ATOM 1921 C C . THR A 1 269 ? 1.890 10.553 32.211 1.00 40.88 467 THR A C 1
ATOM 1922 O O . THR A 1 269 ? 3.092 10.686 31.964 1.00 40.63 467 THR A O 1
ATOM 1926 N N . PRO A 1 270 ? 0.941 10.619 31.256 1.00 40.69 468 PRO A N 1
ATOM 1927 C CA . PRO A 1 270 ? 1.271 11.032 29.888 1.00 40.45 468 PRO A CA 1
ATOM 1928 C C . PRO A 1 270 ? 1.518 12.537 29.812 1.00 40.09 468 PRO A C 1
ATOM 1929 O O . PRO A 1 270 ? 0.726 13.316 30.342 1.00 40.08 468 PRO A O 1
ATOM 1933 N N . VAL A 1 271 ? 2.608 12.941 29.161 1.00 39.84 469 VAL A N 1
ATOM 1934 C CA . VAL A 1 271 ? 2.932 14.367 29.012 1.00 39.49 469 VAL A CA 1
ATOM 1935 C C . VAL A 1 271 ? 3.140 14.784 27.547 1.00 39.43 469 VAL A C 1
ATOM 1936 O O . VAL A 1 271 ? 3.840 14.107 26.795 1.00 39.14 469 VAL A O 1
ATOM 1940 N N . LYS A 1 272 ? 2.521 15.901 27.168 1.00 39.22 470 LYS A N 1
ATOM 1941 C CA . LYS A 1 272 ? 2.620 16.461 25.818 1.00 39.50 470 LYS A CA 1
ATOM 1942 C C . LYS A 1 272 ? 3.601 17.633 25.799 1.00 39.16 470 LYS A C 1
ATOM 1943 O O . LYS A 1 272 ? 3.314 18.712 26.330 1.00 39.25 470 LYS A O 1
ATOM 1949 N N . ILE A 1 273 ? 4.762 17.402 25.191 1.00 38.81 471 ILE A N 1
ATOM 1950 C CA . ILE A 1 273 ? 5.819 18.411 25.088 1.00 38.44 471 ILE A CA 1
ATOM 1951 C C . ILE A 1 273 ? 5.643 19.227 23.807 1.00 38.42 471 ILE A C 1
ATOM 1952 O O . ILE A 1 273 ? 5.580 18.664 22.716 1.00 38.02 471 ILE A O 1
ATOM 1957 N N . GLU A 1 274 ? 5.580 20.549 23.947 1.00 38.46 472 GLU A N 1
ATOM 1958 C CA . GLU A 1 274 ? 5.343 21.438 22.811 1.00 38.99 472 GLU A CA 1
ATOM 1959 C C . GLU A 1 274 ? 6.510 22.400 22.598 1.00 38.98 472 GLU A C 1
ATOM 1960 O O . GLU A 1 274 ? 7.287 22.650 23.519 1.00 38.76 472 GLU A O 1
ATOM 1966 N N . VAL A 1 275 ? 6.630 22.922 21.377 1.00 38.94 473 VAL A N 1
ATOM 1967 C CA . VAL A 1 275 ? 7.756 23.777 20.996 1.00 39.23 473 VAL A CA 1
ATOM 1968 C C . VAL A 1 275 ? 7.664 25.120 21.704 1.00 39.28 473 VAL A C 1
ATOM 1969 O O . VAL A 1 275 ? 6.734 25.886 21.467 1.00 39.88 473 VAL A O 1
ATOM 1973 N N . ASN A 1 282 ? 3.737 23.245 34.724 1.00 50.91 480 ASN A N 1
ATOM 1974 C CA . ASN A 1 282 ? 2.939 22.832 33.573 1.00 50.84 480 ASN A CA 1
ATOM 1975 C C . ASN A 1 282 ? 2.254 21.482 33.792 1.00 50.65 480 ASN A C 1
ATOM 1976 O O . ASN A 1 282 ? 1.119 21.276 33.355 1.00 50.82 480 ASN A O 1
ATOM 1981 N N . VAL A 1 283 ? 2.952 20.561 34.450 1.00 50.19 481 VAL A N 1
ATOM 1982 C CA . VAL A 1 283 ? 2.339 19.308 34.883 1.00 49.82 481 VAL A CA 1
ATOM 1983 C C . VAL A 1 283 ? 2.397 19.232 36.408 1.00 49.60 481 VAL A C 1
ATOM 1984 O O . VAL A 1 283 ? 3.479 19.228 36.999 1.00 49.40 481 VAL A O 1
ATOM 1988 N N . THR A 1 284 ? 1.222 19.195 37.030 1.00 49.42 482 THR A N 1
ATOM 1989 C CA . THR A 1 284 ? 1.104 19.165 38.486 1.00 49.30 482 THR A CA 1
ATOM 1990 C C . THR A 1 284 ? 0.569 17.817 38.968 1.00 49.24 482 THR A C 1
ATOM 1991 O O . THR A 1 284 ? -0.582 17.465 38.702 1.00 49.22 482 THR A O 1
ATOM 1995 N N . ILE A 1 285 ? 1.422 17.065 39.661 1.00 49.26 483 ILE A N 1
ATOM 1996 C CA . ILE A 1 285 ? 1.034 15.788 40.260 1.00 49.37 483 ILE A CA 1
ATOM 1997 C C . ILE A 1 285 ? 0.569 16.025 41.699 1.00 49.46 483 ILE A C 1
ATOM 1998 O O . ILE A 1 285 ? 1.313 16.568 42.521 1.00 49.15 483 ILE A O 1
ATOM 2003 N N . GLU A 1 286 ? -0.667 15.625 41.986 1.00 49.67 484 GLU A N 1
ATOM 2004 C CA . GLU A 1 286 ? -1.240 15.785 43.322 1.00 50.00 484 GLU A CA 1
ATOM 2005 C C . GLU A 1 286 ? -1.009 14.554 44.189 1.00 50.03 484 GLU A C 1
ATOM 2006 O O . GLU A 1 286 ? -1.216 13.420 43.746 1.00 50.05 484 GLU A O 1
ATOM 2012 N N . ASN A 1 287 ? -0.571 14.796 45.422 1.00 50.04 485 ASN A N 1
ATOM 2013 C CA . ASN A 1 287 ? -0.263 13.734 46.375 1.00 50.07 485 ASN A CA 1
ATOM 2014 C C . ASN A 1 287 ? -1.242 13.655 47.541 1.00 50.18 485 ASN A C 1
ATOM 2015 O O . ASN A 1 287 ? -1.699 14.681 48.054 1.00 50.12 485 ASN A O 1
ATOM 2019 N N . THR A 1 288 ? -1.548 12.429 47.954 1.00 50.25 486 THR A N 1
ATOM 2020 C CA . THR A 1 288 ? -2.394 12.187 49.126 1.00 50.61 486 THR A CA 1
ATOM 2021 C C . THR A 1 288 ? -1.605 11.498 50.247 1.00 50.57 486 THR A C 1
ATOM 2022 O O . THR A 1 288 ? -0.899 10.509 50.012 1.00 50.51 486 THR A O 1
ATOM 2026 N N . LYS A 1 289 ? -1.723 12.039 51.457 1.00 50.59 487 LYS A N 1
ATOM 2027 C CA . LYS A 1 289 ? -0.980 11.535 52.610 1.00 50.67 487 LYS A CA 1
ATOM 2028 C C . LYS A 1 289 ? -1.615 10.276 53.191 1.00 50.67 487 LYS A C 1
ATOM 2029 O O . LYS A 1 289 ? -2.844 10.156 53.249 1.00 50.54 487 LYS A O 1
ATOM 2035 N N . GLN A 1 290 ? -0.763 9.348 53.623 1.00 50.69 488 GLN A N 1
ATOM 2036 C CA . GLN A 1 290 ? -1.193 8.136 54.328 1.00 50.86 488 GLN A CA 1
ATOM 2037 C C . GLN A 1 290 ? -2.018 8.451 55.579 1.00 50.74 488 GLN A C 1
ATOM 2038 O O . GLN A 1 290 ? -1.967 9.563 56.109 1.00 50.58 488 GLN A O 1
#

Sequence (271 aa):
ISVEKSIQEQKLNGYGVGSLIKFPVSSTAPTLDAKSFYKYFQLRDTLDDRLTAVTATEVSLEGTTLDPTDYKVDTKGQTVTVTFTAEGLKRIKAAPGKKVSAVFQGKVTEARNGAITNRAQVISSDTVYAEQPPTPEEPPANPENPPTSNEVTSRWGDLLIKKVGLQGAQFQLYKAKNAYAGTCTKDKEGDPIAINGETTLTTDAQGAINVKGLFISDSIDGANRDNQKDATARCYVLVETKAPAGYVLPAGDGAVTPVKIEVNVTIENTKQ

B-factor: mean 28.73, std 11.32, range [9.87, 54.04]

Secondary structure (DSSP, 8-state):
---EE----GGGT-SBTT-EEEEEEEEEPP---TTEEEEEEEEEEE--TTEEEEEEEEEEETTS---GGGEEEEEETTEEEEEE-HHHHHHHHTSTTPEEEEEEEEEE---TTSEEEE--EEEEEEEE-SSPPPP-PPPSS-SS--BPPPEEEEEEEEEEEE---TT-EEEEEEESSTT-SS--S-EESSPPPBTTBSSEE--TTSEEEEEEEEEEES---TTSS--TT-SEEEEEEEEEEPPTTB----GGGGEEEEEEE--EEE---B-

Organism: Actinomyces naeslundii (NCBI:txid1655)

Nearest PDB structures (foldseek):
  3qdh-assembly1_A  TM=1.004E+00  e=7.481E-57  Actinomyces naeslundii
  4hss-assembly1_A  TM=7.687E-01  e=9.983E-20  Corynebacterium diphtheriae NCTC 13129
  4hsq-assembly1_A  TM=7.599E-01  e=1.724E-19  Corynebacterium diphtheriae NCTC 13129
  4igb-assembly1_A  TM=7.186E-01  e=1.564E-05  Streptococcus gordonii str. Challis
  4igb-assembly3_C  TM=7.059E-01  e=5.497E-05  Streptococcus gordonii str. Challis

CATH classification: 2.60.40.740 (+1 more: 2.60.40.10)

Foldseek 3Di:
DAKAKDWALCVVFFFAAQTKTKMKMKDAQAADDPQKFKLWKKKKWQFDPQFAPKWKADWDWPPDDDDPQQWDWDDDHSMIMTIGAPNVRVVSNVRHRIMTIIMIMGGGHFQVLFKTKIKMFMQIDMDGDPDHDGHDDGDPDDPDGHMYDMKIWGKFKDKECEQVFWFWKKFKFAAPCWQDPDFDLHGDDDTGQHSHDRMFTQHPRNIDIGRIGTAAIQDDDPPSSHDNPDFKTKMKMFTDGDGPQWDCDPDCLRIDIDIGGSYHYDYIDGD